Protein AF-A0A6F9CU98-F1 (afdb_monomer)

Radius of gyration: 43.27 Å; Cα contacts (8 Å, |Δi|>4): 145; chains: 1; bounding box: 95×51×112 Å

Solvent-accessible surface area (backbone atom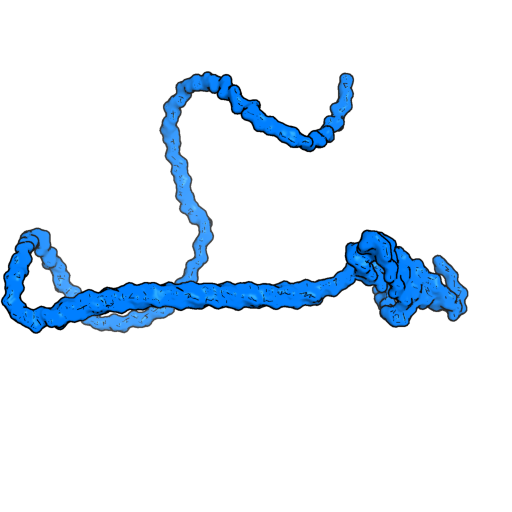s only — not comparable to full-atom values): 13919 Å² total; per-residue (Å²): 140,88,61,59,78,81,37,75,50,78,48,78,45,78,49,70,75,29,76,64,66,61,44,76,48,45,28,50,72,83,44,78,54,65,73,90,62,39,53,74,52,75,49,79,56,95,86,24,19,39,32,43,35,43,39,69,45,65,24,79,71,95,72,55,78,45,80,46,76,40,72,64,86,54,63,66,60,50,51,52,51,52,51,53,49,52,50,51,52,51,51,52,50,51,51,49,51,52,48,52,52,49,55,50,46,53,57,54,48,49,55,55,54,52,58,49,51,62,57,54,57,66,69,71,64,82,71,83,94,73,88,79,80,73,82,81,72,96,82,75,81,85,81,80,93,75,89,84,82,90,78,92,82,89,83,90,80,89,85,86,88,83,84,83,84,88,90,85,83,86,87,87,81,85,85,89,84,88,80,86,87,84,90,80,91,88,89,84,79,87,78,89,85,82,88,81,90,81,88,85,84,90,133

Secondary structure (DSSP, 8-state):
----TT-EEEEEEEEEEESSPPEEEEEETTEEPPGGGEEEEEEEETTEEEEEEEEEEESSS---EEEEEE---THHHHHHHHHHHHHHHHHHHHHHHHHHHHHHHHHHHHHHHHHHHHHHHHTT-------------TT------------------------------PPPP------------------------------

Structure (mmCIF, N/CA/C/O backbone):
data_AF-A0A6F9CU98-F1
#
_entry.id   AF-A0A6F9CU98-F1
#
loop_
_atom_site.group_PDB
_atom_site.id
_atom_site.type_symbol
_atom_site.label_atom_id
_atom_site.label_alt_id
_atom_site.label_comp_id
_atom_site.label_asym_id
_atom_site.label_entity_id
_atom_site.label_seq_id
_atom_site.pdbx_PDB_ins_code
_atom_site.Cartn_x
_atom_site.Cartn_y
_atom_site.Cartn_z
_atom_site.occupancy
_atom_site.B_iso_or_equiv
_atom_site.auth_seq_id
_atom_site.auth_comp_id
_atom_site.auth_asym_id
_atom_site.auth_atom_id
_atom_site.pdbx_PDB_model_num
ATOM 1 N N . MET A 1 1 ? -11.389 -6.681 25.161 1.00 81.19 1 MET A N 1
ATOM 2 C CA . MET A 1 1 ? -12.345 -5.552 25.158 1.00 81.19 1 MET A CA 1
ATOM 3 C C . MET A 1 1 ? -13.745 -6.125 25.052 1.00 81.19 1 MET A C 1
ATOM 5 O O . MET A 1 1 ? -13.921 -7.084 24.314 1.00 81.19 1 MET A O 1
ATOM 9 N N . THR A 1 2 ? -14.704 -5.579 25.792 1.00 88.62 2 THR A N 1
ATOM 10 C CA . THR A 1 2 ? -16.122 -5.967 25.753 1.00 88.62 2 THR A CA 1
ATOM 11 C C . THR A 1 2 ? -16.963 -4.725 25.471 1.00 88.62 2 THR A C 1
ATOM 13 O O . THR A 1 2 ? -16.598 -3.622 25.875 1.00 88.62 2 THR A O 1
ATOM 16 N N . VAL A 1 3 ? -18.061 -4.889 24.734 1.00 91.06 3 VAL A N 1
ATOM 17 C CA . VAL A 1 3 ? -18.975 -3.808 24.337 1.00 91.06 3 VAL A CA 1
ATOM 18 C C . VAL A 1 3 ? -20.395 -4.309 24.570 1.00 91.06 3 VAL A C 1
ATOM 20 O O . VAL A 1 3 ? -20.685 -5.466 24.269 1.00 91.06 3 VAL A O 1
ATOM 23 N N . ALA A 1 4 ? -21.272 -3.465 25.115 1.00 91.88 4 ALA A N 1
ATOM 24 C CA . ALA A 1 4 ? -22.678 -3.817 25.286 1.00 91.88 4 ALA A CA 1
ATOM 25 C C . ALA A 1 4 ? -23.328 -4.128 23.925 1.00 91.88 4 ALA A C 1
ATOM 27 O O . ALA A 1 4 ? -23.002 -3.503 22.912 1.00 91.88 4 ALA A O 1
ATOM 28 N N . GLN A 1 5 ? -24.257 -5.085 23.892 1.00 91.94 5 GLN A N 1
ATOM 29 C CA . GLN A 1 5 ? -24.908 -5.474 22.643 1.00 91.94 5 GLN A CA 1
ATOM 30 C C . GLN A 1 5 ? -25.630 -4.268 22.011 1.00 91.94 5 GLN A C 1
ATOM 32 O O . GLN A 1 5 ? -26.217 -3.435 22.706 1.00 91.94 5 GLN A O 1
ATOM 37 N N . GLY A 1 6 ? -25.509 -4.122 20.691 1.00 91.31 6 GLY A N 1
ATOM 38 C CA . GLY A 1 6 ? -26.030 -2.986 19.925 1.00 91.31 6 GLY A CA 1
ATOM 39 C C . GLY A 1 6 ? -25.235 -1.677 20.056 1.00 91.31 6 GLY A C 1
ATOM 40 O O . GLY A 1 6 ? -25.385 -0.806 19.200 1.00 91.31 6 GLY A O 1
ATOM 41 N N . HIS A 1 7 ? -24.363 -1.535 21.059 1.00 93.69 7 HIS A N 1
ATOM 42 C CA . HIS A 1 7 ? -23.566 -0.324 21.267 1.00 93.69 7 HIS A CA 1
ATOM 43 C C . HIS A 1 7 ? -22.306 -0.318 20.395 1.00 93.69 7 HIS A C 1
ATOM 45 O O . HIS A 1 7 ? -21.860 -1.354 19.899 1.00 93.69 7 HIS A O 1
ATOM 51 N N . GLN A 1 8 ? -21.732 0.868 20.199 1.00 93.69 8 GLN A N 1
ATOM 52 C CA . GLN A 1 8 ? -20.511 1.065 19.418 1.00 93.69 8 GLN A CA 1
ATOM 53 C C . GLN A 1 8 ? -19.328 1.394 20.324 1.00 93.69 8 GLN A C 1
ATOM 55 O O . GLN A 1 8 ? -19.498 1.996 21.384 1.00 93.69 8 GLN A O 1
ATOM 60 N N . ALA A 1 9 ? -18.128 1.032 19.885 1.00 93.31 9 ALA A N 1
ATOM 61 C CA . ALA A 1 9 ? -16.883 1.413 20.530 1.00 93.31 9 ALA A CA 1
ATOM 62 C C . ALA A 1 9 ? -15.780 1.634 19.489 1.00 93.31 9 ALA A C 1
ATOM 64 O O . ALA A 1 9 ? -15.817 1.064 18.398 1.00 93.31 9 ALA A O 1
ATOM 65 N N . ILE A 1 10 ? -14.803 2.471 19.832 1.00 94.81 10 ILE A N 1
ATOM 66 C CA . ILE A 1 10 ? -13.726 2.888 18.931 1.00 94.81 10 ILE A CA 1
ATOM 67 C C . ILE A 1 10 ? -12.442 2.163 19.328 1.00 94.81 10 ILE A C 1
ATOM 69 O O . ILE A 1 10 ? -12.053 2.174 20.496 1.00 94.81 10 ILE A O 1
ATOM 73 N N . ILE A 1 11 ? -11.776 1.552 18.352 1.00 95.56 11 ILE A N 1
ATOM 74 C CA . ILE A 1 11 ? -10.484 0.889 18.517 1.00 95.56 11 ILE A CA 1
ATOM 75 C C . ILE A 1 11 ? -9.422 1.758 17.846 1.00 95.56 11 ILE A C 1
ATOM 77 O O . ILE A 1 11 ? -9.510 2.048 16.652 1.00 95.56 11 ILE A O 1
ATOM 81 N N . ARG A 1 12 ? -8.417 2.175 18.623 1.00 96.44 12 ARG A N 1
ATOM 82 C CA . ARG A 1 12 ? -7.263 2.945 18.146 1.00 96.44 12 ARG A CA 1
ATOM 83 C C . ARG A 1 12 ? -6.092 2.007 17.870 1.00 96.44 12 ARG A C 1
ATOM 85 O O . ARG A 1 12 ? -5.678 1.266 18.757 1.00 96.44 12 ARG A O 1
ATOM 92 N N . CYS A 1 13 ? -5.552 2.076 16.662 1.00 96.81 13 CYS A N 1
ATOM 93 C CA . CYS A 1 13 ? -4.262 1.502 16.296 1.00 96.81 13 CYS A CA 1
ATOM 94 C C . CYS A 1 13 ? -3.253 2.629 16.076 1.00 96.81 13 CYS A C 1
ATOM 96 O O . CYS A 1 13 ? -3.616 3.689 15.564 1.00 96.81 13 CYS A O 1
ATOM 98 N N . GLU A 1 14 ? -2.002 2.406 16.463 1.00 96.56 14 GLU A N 1
ATOM 99 C CA . GLU A 1 14 ? -0.914 3.367 16.306 1.00 96.56 14 GLU A CA 1
ATOM 100 C C . GLU A 1 14 ? 0.320 2.666 15.728 1.00 96.56 14 GLU A C 1
ATOM 102 O O . GLU A 1 14 ? 0.714 1.590 16.179 1.00 96.56 14 GLU A O 1
ATOM 107 N N . ALA A 1 15 ? 0.889 3.272 14.691 1.00 96.69 15 ALA A N 1
ATOM 108 C CA . ALA A 1 15 ? 1.989 2.763 13.891 1.00 96.69 15 ALA A CA 1
ATOM 109 C C . ALA A 1 15 ? 3.079 3.844 13.830 1.00 96.69 15 ALA A C 1
ATOM 111 O O . ALA A 1 15 ? 3.101 4.676 12.922 1.00 96.69 15 ALA A O 1
ATOM 112 N N . SER A 1 16 ? 3.958 3.845 14.833 1.00 95.94 16 SER A N 1
ATOM 113 C CA . SER A 1 16 ? 4.978 4.880 15.055 1.00 95.94 16 SER A CA 1
ATOM 114 C C . SER A 1 16 ? 6.337 4.536 14.440 1.00 95.94 16 SER A C 1
ATOM 116 O O . SER A 1 16 ? 6.726 3.371 14.412 1.00 95.94 16 SER A O 1
ATOM 118 N N . GLY A 1 17 ? 7.082 5.550 13.991 1.00 95.50 17 GLY A N 1
ATOM 119 C CA . GLY A 1 17 ? 8.474 5.398 13.541 1.00 95.50 17 GLY A CA 1
ATOM 120 C C . GLY A 1 17 ? 8.650 4.761 12.157 1.00 95.50 17 GLY A C 1
ATOM 121 O O . GLY A 1 17 ? 9.693 4.172 11.887 1.00 95.50 17 GLY A O 1
ATOM 122 N N . TRP A 1 18 ? 7.644 4.841 11.284 1.00 96.19 18 TRP A N 1
ATOM 123 C CA . TRP A 1 18 ? 7.654 4.167 9.981 1.00 96.19 18 TRP A CA 1
ATOM 124 C C . TRP A 1 18 ? 8.367 4.969 8.893 1.00 96.19 18 TRP A C 1
ATOM 126 O O . TRP A 1 18 ? 8.200 6.183 8.792 1.00 96.19 18 TRP A O 1
ATOM 136 N N . PHE A 1 19 ? 9.087 4.273 8.013 1.00 93.38 19 PHE A N 1
ATOM 137 C CA . PHE A 1 19 ? 9.572 4.820 6.749 1.00 93.38 19 PHE A CA 1
ATOM 138 C C . PHE A 1 19 ? 9.511 3.745 5.647 1.00 93.38 19 PHE A C 1
ATOM 140 O O . PHE A 1 19 ? 10.083 2.670 5.839 1.00 93.38 19 PHE A O 1
ATOM 147 N N . PRO A 1 20 ? 8.857 3.996 4.493 1.00 93.81 20 PRO A N 1
ATOM 148 C CA . PRO A 1 20 ? 8.026 5.165 4.163 1.00 93.81 20 PRO A CA 1
ATOM 149 C C . PRO A 1 20 ? 6.739 5.238 5.016 1.00 93.81 20 PRO A C 1
ATOM 151 O O . PRO A 1 20 ? 6.512 4.391 5.878 1.00 93.81 20 PRO A O 1
ATOM 154 N N . LYS A 1 21 ? 5.884 6.244 4.767 1.00 95.12 21 LYS A N 1
ATOM 155 C CA . LYS A 1 21 ? 4.543 6.352 5.373 1.00 95.12 21 LYS A CA 1
ATOM 156 C C . LYS A 1 21 ? 3.789 5.012 5.256 1.00 95.12 21 LYS A C 1
ATOM 158 O O . LYS A 1 21 ? 3.688 4.510 4.137 1.00 95.12 21 LYS A O 1
ATOM 163 N N . PRO A 1 22 ? 3.244 4.450 6.348 1.00 96.31 22 PRO A N 1
ATOM 164 C CA . PRO A 1 22 ? 2.602 3.144 6.316 1.00 96.31 22 PRO A CA 1
ATOM 165 C C . PRO A 1 22 ? 1.165 3.218 5.797 1.00 96.31 22 PRO A C 1
ATOM 167 O O . PRO A 1 22 ? 0.439 4.186 6.036 1.00 96.31 22 PRO A O 1
ATOM 170 N N . THR A 1 23 ? 0.733 2.137 5.160 1.00 94.94 23 THR A N 1
ATOM 171 C CA . THR A 1 23 ? -0.676 1.834 4.913 1.00 94.94 23 THR A CA 1
ATOM 172 C C . THR A 1 23 ? -1.214 1.070 6.119 1.00 94.94 23 THR A C 1
ATOM 174 O O . THR A 1 23 ? -0.700 0.003 6.453 1.00 94.94 23 THR A O 1
ATOM 177 N N . VAL A 1 24 ? -2.244 1.606 6.781 1.00 96.12 24 VAL A N 1
ATOM 178 C CA . VAL A 1 24 ? -2.922 0.932 7.899 1.00 96.12 24 VAL A CA 1
ATOM 179 C C . VAL A 1 24 ? -4.229 0.311 7.412 1.00 96.12 24 VAL A C 1
ATOM 181 O O . VAL A 1 24 ? -5.044 0.980 6.770 1.00 96.12 24 VAL A O 1
ATOM 184 N N . SER A 1 25 ? -4.427 -0.964 7.736 1.00 96.31 25 SER A N 1
ATOM 185 C CA . SER A 1 25 ? -5.624 -1.740 7.414 1.00 96.31 25 SER A CA 1
ATOM 186 C C . SER A 1 25 ? -6.130 -2.519 8.624 1.00 96.31 25 SER A C 1
ATOM 188 O O . SER A 1 25 ? -5.375 -2.847 9.543 1.00 96.31 25 SER A O 1
ATOM 190 N N . TRP A 1 26 ? -7.429 -2.806 8.624 1.00 97.81 26 TRP A N 1
ATOM 191 C CA . TRP A 1 26 ? -8.098 -3.550 9.683 1.00 97.81 26 TRP A CA 1
ATOM 192 C C . TRP A 1 26 ? -8.640 -4.874 9.158 1.00 97.81 26 TRP A C 1
ATOM 194 O O . TRP A 1 26 ? -9.080 -4.977 8.012 1.00 97.81 26 TRP A O 1
ATOM 204 N N . VAL A 1 27 ? -8.617 -5.889 10.016 1.00 97.50 27 VAL A N 1
ATOM 205 C CA . VAL A 1 27 ? -9.108 -7.234 9.718 1.00 97.50 27 VAL A CA 1
ATOM 206 C C . VAL A 1 27 ? -9.971 -7.719 10.884 1.00 97.50 27 VAL A C 1
ATOM 208 O O . VAL A 1 27 ? -9.527 -7.697 12.035 1.00 97.50 27 VAL A O 1
ATOM 211 N N . 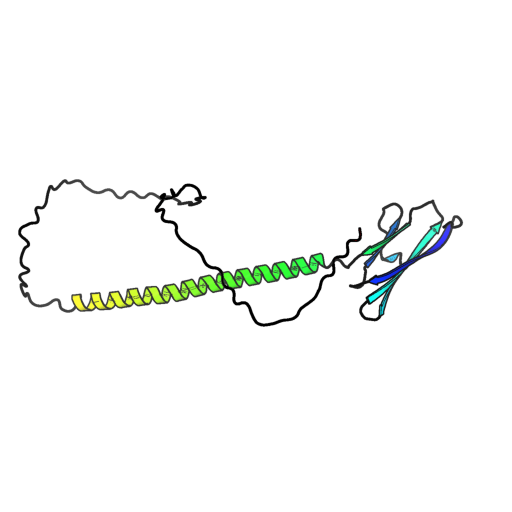LEU A 1 28 ? -11.193 -8.161 10.582 1.00 95.62 28 LEU A N 1
ATOM 212 C CA . LEU A 1 28 ? -12.173 -8.708 11.527 1.00 95.62 28 LEU A CA 1
ATOM 213 C C . LEU A 1 28 ? -12.421 -10.180 11.177 1.00 95.62 28 LEU A C 1
ATOM 215 O O . LEU A 1 28 ? -12.859 -10.477 10.070 1.00 95.62 28 LEU A O 1
ATOM 219 N N . ASP A 1 29 ? -12.079 -11.106 12.077 1.00 94.94 29 ASP A N 1
ATOM 220 C CA . ASP A 1 29 ? -12.166 -12.568 11.862 1.00 94.94 29 ASP A CA 1
ATOM 221 C C . ASP A 1 29 ? -11.526 -13.069 10.545 1.00 94.94 29 ASP A C 1
ATOM 223 O O . ASP A 1 29 ? -11.940 -14.060 9.950 1.00 94.94 29 ASP A O 1
ATOM 227 N N . GLY A 1 30 ? -10.474 -12.385 10.084 1.00 94.44 30 GLY A N 1
ATOM 228 C CA . GLY A 1 30 ? -9.780 -12.693 8.826 1.00 94.44 30 GLY A CA 1
ATOM 229 C C . GLY A 1 30 ? -10.330 -11.965 7.594 1.00 94.44 30 GLY A C 1
ATOM 230 O O . GLY A 1 30 ? -9.660 -11.948 6.565 1.00 94.44 30 GLY A O 1
ATOM 231 N N . VAL A 1 31 ? -11.486 -11.304 7.698 1.00 94.94 31 VAL A N 1
ATOM 232 C CA . VAL A 1 31 ? -12.068 -10.477 6.631 1.00 94.94 31 VAL A CA 1
ATOM 233 C C . VAL A 1 31 ? -11.464 -9.073 6.672 1.00 94.94 31 VAL A C 1
ATOM 235 O O . VAL A 1 31 ? -11.449 -8.426 7.720 1.00 94.94 31 VAL A O 1
ATOM 238 N N . VAL A 1 32 ? -10.964 -8.592 5.531 1.00 95.81 32 VAL A N 1
ATOM 239 C CA . VAL A 1 32 ? -10.449 -7.221 5.392 1.00 95.81 32 VAL A CA 1
ATOM 240 C C . VAL A 1 32 ? -11.605 -6.226 5.482 1.00 95.81 32 VAL A C 1
ATOM 242 O O . VAL A 1 32 ? -12.639 -6.390 4.838 1.00 95.81 32 VAL A O 1
ATOM 245 N N . VAL A 1 33 ? -11.418 -5.194 6.296 1.00 96.19 33 VAL A N 1
ATOM 246 C CA . VAL A 1 33 ? -12.398 -4.137 6.545 1.00 96.19 33 VAL A CA 1
ATOM 247 C C . VAL A 1 33 ? -12.301 -3.053 5.467 1.00 96.19 33 VAL A C 1
ATOM 249 O O . VAL A 1 33 ? -11.200 -2.661 5.081 1.00 96.19 33 VAL A O 1
ATOM 252 N N . ASP A 1 34 ? -13.447 -2.542 5.007 1.00 94.56 34 ASP A N 1
ATOM 253 C CA . ASP A 1 34 ? -13.503 -1.484 3.990 1.00 94.56 34 ASP A CA 1
ATOM 254 C C . ASP A 1 34 ? -12.852 -0.172 4.459 1.00 94.56 34 ASP A C 1
ATOM 256 O O . ASP A 1 34 ? -13.058 0.268 5.596 1.00 94.56 34 ASP A O 1
ATOM 260 N N . GLN A 1 35 ? -12.122 0.487 3.555 1.00 92.94 35 GLN A N 1
ATOM 261 C CA . GLN A 1 35 ? -11.353 1.700 3.855 1.00 92.94 35 GLN A CA 1
ATOM 262 C C . GLN A 1 35 ? -12.220 2.888 4.289 1.00 92.94 35 GLN A C 1
ATOM 264 O O . GLN A 1 35 ? -11.733 3.740 5.025 1.00 92.94 35 GLN A O 1
ATOM 269 N N . ASN A 1 36 ? -13.500 2.946 3.904 1.00 93.31 36 ASN A N 1
ATOM 270 C CA . ASN A 1 36 ? -14.386 4.051 4.288 1.00 93.31 36 ASN A CA 1
ATOM 271 C C . ASN A 1 36 ? -14.961 3.899 5.709 1.00 93.31 36 ASN A C 1
ATOM 273 O O . ASN A 1 36 ? -15.605 4.817 6.216 1.00 93.31 36 ASN A O 1
ATOM 277 N N . SER A 1 37 ? -14.763 2.744 6.354 1.00 93.25 37 SER A N 1
ATOM 278 C CA . SER A 1 37 ? -15.299 2.453 7.695 1.00 93.25 37 SER A CA 1
ATOM 279 C C . SER A 1 37 ? -14.357 2.827 8.849 1.00 93.25 37 SER A C 1
ATOM 281 O O . SER A 1 37 ? -14.760 2.795 10.016 1.00 93.25 37 SER A O 1
ATOM 283 N N . TYR A 1 38 ? -13.114 3.202 8.538 1.00 95.38 38 TYR A N 1
ATOM 284 C CA . TYR A 1 38 ? -12.115 3.649 9.503 1.00 95.38 38 TYR A CA 1
ATOM 285 C C . TYR A 1 38 ? -11.423 4.927 9.026 1.00 95.38 38 TYR A C 1
ATOM 287 O O . TYR A 1 38 ? -11.280 5.172 7.833 1.00 95.38 38 TYR A O 1
ATOM 295 N N . ASN A 1 39 ? -10.976 5.753 9.969 1.00 95.50 39 ASN A N 1
ATOM 296 C CA . ASN A 1 39 ? -10.219 6.967 9.666 1.00 95.50 39 ASN A CA 1
ATOM 297 C C . ASN A 1 39 ? -8.741 6.739 10.000 1.00 95.50 39 ASN A C 1
ATOM 299 O O . ASN A 1 39 ? -8.441 6.280 11.101 1.00 95.50 39 ASN A O 1
ATOM 303 N N . SER A 1 40 ? -7.835 7.063 9.077 1.00 95.94 40 SER A N 1
ATOM 304 C CA . SER A 1 40 ? -6.386 6.952 9.264 1.00 95.94 40 SER A CA 1
ATOM 305 C C . SER A 1 40 ? -5.695 8.292 9.013 1.00 95.94 40 SER A C 1
ATOM 307 O O . SER A 1 40 ? -5.677 8.784 7.883 1.00 95.94 40 SER A O 1
ATOM 309 N N . SER A 1 41 ? -5.070 8.850 10.048 1.00 94.69 41 SER A N 1
ATOM 310 C CA . SER A 1 41 ? -4.194 10.021 9.959 1.00 94.69 41 SER A CA 1
ATOM 311 C C . SER A 1 41 ? -2.720 9.608 10.013 1.00 94.69 41 SER A C 1
ATOM 313 O O . SER A 1 41 ? -2.370 8.543 10.525 1.00 94.69 41 SER A O 1
ATOM 315 N N . SER A 1 42 ? -1.839 10.457 9.479 1.00 94.38 42 SER A N 1
ATOM 316 C CA . SER A 1 42 ? -0.388 10.272 9.568 1.00 94.38 42 SER A CA 1
ATOM 317 C C . SER A 1 42 ? 0.308 11.609 9.740 1.00 94.38 42 SER A C 1
ATOM 319 O O . SER A 1 42 ? 0.085 12.522 8.946 1.00 94.38 42 SER A O 1
ATOM 321 N N . GLU A 1 43 ? 1.200 11.678 10.716 1.00 95.19 43 GLU A N 1
ATOM 322 C CA . GLU A 1 43 ? 2.049 12.827 11.012 1.00 95.19 43 GLU A CA 1
ATOM 323 C C . GLU A 1 43 ? 3.510 12.453 10.740 1.00 95.19 43 GLU A C 1
ATOM 325 O O . GLU A 1 43 ? 3.901 11.296 10.912 1.00 95.19 43 GLU A O 1
ATOM 330 N N . ALA A 1 44 ? 4.309 13.417 10.281 1.00 95.12 44 ALA A N 1
ATOM 331 C CA . ALA A 1 44 ? 5.721 13.223 9.968 1.00 95.12 44 ALA A CA 1
ATOM 332 C C . ALA A 1 44 ? 6.596 13.989 10.967 1.00 95.12 44 ALA A C 1
ATOM 334 O O . ALA A 1 44 ? 6.394 15.186 11.175 1.00 95.12 44 ALA A O 1
ATOM 335 N N . LEU A 1 45 ? 7.582 13.309 11.549 1.00 94.44 45 LEU A N 1
ATOM 336 C CA . LEU A 1 45 ? 8.558 13.876 12.475 1.00 94.44 45 LEU A CA 1
ATOM 337 C C . LEU A 1 45 ? 9.929 13.256 12.186 1.00 94.44 45 LEU A C 1
ATOM 339 O O . LEU A 1 45 ? 10.059 12.036 12.151 1.00 94.44 45 LEU A O 1
ATOM 343 N N . ASP A 1 46 ? 10.936 14.099 11.948 1.00 94.31 46 ASP A N 1
ATOM 344 C CA . ASP A 1 46 ? 12.313 13.685 11.617 1.00 94.31 46 ASP A CA 1
ATOM 345 C C . ASP A 1 46 ? 12.404 12.653 10.465 1.00 94.31 46 ASP A C 1
ATOM 347 O O . ASP A 1 46 ? 13.135 11.668 10.506 1.00 94.31 46 ASP A O 1
ATOM 351 N N . GLY A 1 47 ? 11.573 12.835 9.431 1.00 92.50 47 GLY A N 1
ATOM 352 C CA . GLY A 1 47 ? 11.484 11.933 8.274 1.00 92.50 47 GLY A CA 1
ATOM 353 C C . GLY A 1 47 ? 10.748 10.608 8.523 1.00 92.50 47 GLY A C 1
ATOM 354 O O . GLY A 1 47 ? 10.400 9.927 7.557 1.00 92.50 47 GLY A O 1
ATOM 355 N N . LEU A 1 48 ? 10.453 10.266 9.779 1.00 96.19 48 LEU A N 1
ATOM 356 C CA . LEU A 1 48 ? 9.642 9.114 10.165 1.00 96.19 48 LEU A CA 1
ATOM 357 C C . LEU A 1 48 ? 8.159 9.494 10.257 1.00 96.19 48 LEU A C 1
ATOM 359 O O . LEU A 1 48 ? 7.802 10.642 10.517 1.00 96.19 48 LEU A O 1
ATOM 363 N N . TYR A 1 49 ? 7.280 8.511 10.079 1.00 96.75 49 TYR A N 1
ATOM 364 C CA . TYR A 1 49 ? 5.832 8.682 10.163 1.00 96.75 49 TYR A CA 1
ATOM 365 C C . TYR A 1 49 ? 5.266 8.010 11.415 1.00 96.75 49 TYR A C 1
ATOM 367 O O . TYR A 1 49 ? 5.558 6.843 11.687 1.00 96.75 49 TYR A O 1
ATOM 375 N N . ASN A 1 50 ? 4.399 8.719 12.139 1.00 96.75 50 ASN A N 1
ATOM 376 C CA . ASN A 1 50 ? 3.467 8.114 13.087 1.00 96.75 50 ASN A CA 1
ATOM 377 C C . ASN A 1 50 ? 2.068 8.129 12.471 1.00 96.75 50 ASN A C 1
ATOM 379 O O . ASN A 1 50 ? 1.588 9.183 12.059 1.00 96.75 50 ASN A O 1
ATOM 383 N N . SER A 1 51 ? 1.427 6.968 12.352 1.00 96.75 51 SER A N 1
ATOM 384 C CA . SER A 1 51 ? 0.077 6.854 11.792 1.00 96.75 51 SER A CA 1
ATOM 385 C C . SER A 1 51 ? -0.895 6.290 12.809 1.00 96.75 51 SER A C 1
ATOM 387 O O . SER A 1 51 ? -0.623 5.270 13.438 1.00 96.75 51 SER A O 1
ATOM 389 N N . ILE A 1 52 ? -2.043 6.943 12.946 1.00 96.69 52 ILE A N 1
ATOM 390 C CA . ILE A 1 52 ? -3.100 6.565 13.880 1.00 96.69 52 ILE A CA 1
ATOM 391 C C . ILE A 1 52 ? -4.322 6.181 13.057 1.00 96.69 52 ILE A C 1
ATOM 393 O O . ILE A 1 52 ? -4.732 6.927 12.172 1.00 96.69 52 ILE A O 1
ATOM 397 N N . SER A 1 53 ? -4.917 5.031 13.361 1.00 97.56 53 SER A N 1
ATOM 398 C CA . SER A 1 53 ? -6.158 4.583 12.731 1.00 97.56 53 SER A CA 1
ATOM 399 C C . SER A 1 53 ? -7.239 4.318 13.771 1.00 97.56 53 SER A C 1
ATOM 401 O O . SER A 1 53 ? -6.961 3.756 14.832 1.00 97.56 53 SER A O 1
ATOM 403 N N . LEU A 1 54 ? -8.467 4.737 13.470 1.00 97.12 54 LEU A N 1
ATOM 404 C CA . LEU A 1 54 ? -9.641 4.634 14.332 1.00 97.12 54 LEU A CA 1
ATOM 405 C C . LEU A 1 54 ? -10.729 3.824 13.621 1.00 97.12 54 LEU A C 1
ATOM 407 O O . LEU A 1 54 ? -11.337 4.307 12.664 1.00 97.12 54 LEU A O 1
ATOM 411 N N . LEU A 1 55 ? -10.987 2.611 14.111 1.00 96.75 55 LEU A N 1
ATOM 412 C CA . LEU A 1 55 ? -12.072 1.744 13.648 1.00 96.75 55 LEU A CA 1
ATOM 413 C C . LEU A 1 55 ? -13.243 1.798 14.634 1.00 96.75 55 LEU A C 1
ATOM 415 O O . LEU A 1 55 ? -13.051 1.578 15.830 1.00 96.75 55 LEU A O 1
ATOM 419 N N . THR A 1 56 ? -14.461 2.024 14.140 1.00 94.19 56 THR A N 1
ATOM 420 C CA . THR A 1 56 ? -15.677 1.891 14.959 1.00 94.19 56 THR A CA 1
ATOM 421 C C . THR A 1 56 ? -16.252 0.488 14.801 1.00 94.19 56 THR A C 1
ATOM 423 O O . THR A 1 56 ? -16.623 0.090 13.700 1.00 94.19 56 THR A O 1
ATOM 426 N N . VAL A 1 57 ? -16.358 -0.258 15.900 1.00 92.94 57 VAL A N 1
ATOM 427 C CA . VAL A 1 57 ? -16.981 -1.590 15.935 1.00 92.94 57 VAL A CA 1
ATOM 428 C C . VAL A 1 57 ? -18.304 -1.551 16.695 1.00 92.94 57 VAL A C 1
ATOM 430 O O . VAL A 1 57 ? -18.466 -0.775 17.639 1.00 92.94 57 VAL A O 1
ATOM 433 N N . ARG A 1 58 ? -19.251 -2.414 16.316 1.00 92.56 58 ARG A N 1
ATOM 434 C CA . ARG A 1 58 ? -20.518 -2.611 17.033 1.00 92.56 58 ARG A CA 1
ATOM 435 C C . ARG A 1 58 ? -20.479 -3.921 17.816 1.00 92.56 58 ARG A C 1
ATOM 437 O O . ARG A 1 58 ? -20.100 -4.950 17.266 1.00 92.56 58 ARG A O 1
ATOM 444 N N . GLY A 1 59 ? -20.914 -3.897 19.074 1.00 91.31 59 GLY A N 1
ATOM 445 C CA . GLY A 1 59 ? -21.103 -5.099 19.884 1.00 91.31 59 GLY A CA 1
ATOM 446 C C . GLY A 1 59 ? -22.249 -5.948 19.333 1.00 91.31 59 GLY A C 1
ATOM 447 O O . GLY A 1 59 ? -23.413 -5.679 19.625 1.00 91.31 59 GLY A O 1
ATOM 448 N N . VAL A 1 60 ? -21.929 -6.954 18.519 1.00 91.06 60 VAL A N 1
ATOM 449 C CA . VAL A 1 60 ? -22.900 -7.923 17.975 1.00 91.06 60 VAL A CA 1
ATOM 450 C C . VAL A 1 60 ? -22.502 -9.339 18.383 1.00 91.06 60 VAL A C 1
ATOM 452 O O . VAL A 1 60 ? -23.280 -10.037 19.025 1.00 91.06 60 VAL A O 1
ATOM 455 N N . ASN A 1 61 ? -21.268 -9.725 18.067 1.00 91.69 61 ASN A N 1
ATOM 456 C CA . ASN A 1 61 ? -20.657 -11.013 18.372 1.00 91.69 61 ASN A CA 1
ATOM 457 C C . ASN A 1 61 ? -19.200 -10.824 18.832 1.00 91.69 61 ASN A C 1
ATOM 459 O O . ASN A 1 61 ? -18.613 -9.754 18.666 1.00 91.69 61 ASN A O 1
ATOM 463 N N . SER A 1 62 ? -18.610 -11.872 19.408 1.00 92.69 62 SER A N 1
ATOM 464 C CA . SER A 1 62 ? -17.169 -11.920 19.681 1.00 92.69 62 SER A CA 1
ATOM 465 C C . SER A 1 62 ? -16.402 -12.075 18.368 1.00 92.69 62 SER A C 1
ATOM 467 O O . SER A 1 62 ? -16.651 -13.031 17.640 1.00 92.69 62 SER A O 1
ATOM 469 N N . VAL A 1 63 ? -15.482 -11.146 18.096 1.00 92.81 63 VAL A N 1
ATOM 470 C CA . VAL A 1 63 ? -14.708 -11.035 16.847 1.00 92.81 63 VAL A CA 1
ATOM 471 C C . VAL A 1 63 ? -13.239 -10.782 17.184 1.00 92.81 63 VAL A C 1
ATOM 473 O O . VAL A 1 63 ? -12.927 -9.976 18.068 1.00 92.81 63 VAL A O 1
ATOM 476 N N . GLN A 1 64 ? -12.321 -11.427 16.470 1.00 94.88 64 GLN A N 1
ATOM 477 C CA . GLN A 1 64 ? -10.897 -11.114 16.513 1.00 94.88 64 GLN A CA 1
ATOM 478 C C . GLN A 1 64 ? -10.596 -9.896 15.634 1.00 94.88 64 GLN A C 1
ATOM 480 O O . GLN A 1 64 ? -10.707 -9.953 14.410 1.00 94.88 64 GLN A O 1
ATOM 485 N N . VAL A 1 65 ? -10.138 -8.815 16.264 1.00 95.50 65 VAL A N 1
ATOM 486 C CA . VAL A 1 65 ? -9.687 -7.596 15.582 1.00 95.50 65 VAL A CA 1
ATOM 487 C C . VAL A 1 65 ? -8.168 -7.624 15.419 1.00 95.50 65 VAL A C 1
ATOM 489 O O . VAL A 1 65 ? -7.441 -7.809 16.397 1.00 95.50 65 VAL A O 1
ATOM 492 N N . LYS A 1 66 ? -7.682 -7.398 14.199 1.00 97.00 66 LYS A N 1
ATOM 493 C CA . LYS A 1 66 ? -6.265 -7.176 13.882 1.00 97.00 66 LYS A CA 1
ATOM 494 C C . LYS A 1 66 ? -6.104 -5.827 13.188 1.00 97.00 66 LYS A C 1
ATOM 496 O O . LYS A 1 66 ? -6.854 -5.515 12.267 1.00 97.00 66 LYS A O 1
ATOM 501 N N . CYS A 1 67 ? -5.103 -5.063 13.610 1.00 96.94 67 CYS A N 1
ATOM 502 C CA . CYS A 1 67 ? -4.578 -3.933 12.852 1.00 96.94 67 CYS A CA 1
ATOM 503 C C . CYS A 1 67 ? -3.295 -4.382 12.152 1.00 96.94 67 CYS A C 1
ATOM 505 O O . CYS A 1 67 ? -2.442 -5.012 12.783 1.00 96.94 67 CYS A O 1
ATOM 507 N N . LEU A 1 68 ? -3.163 -4.070 10.867 1.00 96.56 68 LEU A N 1
ATOM 508 C CA . LEU A 1 68 ? -1.986 -4.361 10.059 1.00 96.56 68 LEU A CA 1
ATOM 509 C C . LEU A 1 68 ? -1.446 -3.045 9.500 1.00 96.56 68 LEU A C 1
ATOM 511 O O . LEU A 1 68 ? -2.163 -2.319 8.812 1.00 96.56 68 LEU A O 1
ATOM 515 N N . ALA A 1 69 ? -0.181 -2.756 9.785 1.00 96.25 69 ALA A N 1
ATOM 516 C CA . ALA A 1 69 ? 0.568 -1.685 9.144 1.00 96.25 69 ALA A CA 1
ATOM 517 C C . ALA A 1 69 ? 1.580 -2.308 8.176 1.00 96.25 69 ALA A C 1
ATOM 519 O O . ALA A 1 69 ? 2.278 -3.260 8.531 1.00 96.25 69 ALA A O 1
ATOM 520 N N . SER A 1 70 ? 1.642 -1.789 6.954 1.00 94.69 70 SER A N 1
ATOM 521 C CA . SER A 1 70 ? 2.540 -2.263 5.899 1.00 94.69 70 SER A CA 1
ATOM 522 C C . SER A 1 70 ? 3.137 -1.086 5.121 1.00 94.69 70 SER A C 1
ATOM 524 O O . SER A 1 70 ? 2.567 0.008 5.129 1.00 94.69 70 SER A O 1
ATOM 526 N N . PRO A 1 71 ? 4.265 -1.269 4.413 1.00 92.56 71 PRO A N 1
ATOM 527 C CA . PRO A 1 71 ? 4.696 -0.309 3.402 1.00 92.56 71 PRO A CA 1
ATOM 528 C C . PRO A 1 71 ? 3.617 -0.138 2.310 1.00 92.56 71 PRO A C 1
ATOM 530 O O . PRO A 1 71 ? 2.819 -1.057 2.105 1.00 92.56 71 PRO A O 1
ATOM 533 N N . PRO A 1 72 ? 3.580 0.994 1.583 1.00 90.75 72 PRO A N 1
ATOM 534 C CA . PRO A 1 72 ? 2.679 1.159 0.447 1.00 90.75 72 PRO A CA 1
ATOM 535 C C . PRO A 1 72 ? 3.067 0.263 -0.736 1.00 90.75 72 PRO A C 1
ATOM 537 O O . PRO A 1 72 ? 4.250 0.008 -0.978 1.00 90.75 72 PRO A O 1
ATOM 540 N N . ASP A 1 73 ? 2.071 -0.159 -1.514 1.00 88.81 73 ASP A N 1
ATOM 541 C CA . ASP A 1 73 ? 2.255 -1.035 -2.673 1.00 88.81 73 ASP A CA 1
ATOM 542 C C . ASP A 1 73 ? 2.780 -0.277 -3.902 1.00 88.81 73 ASP A C 1
ATOM 544 O O . ASP A 1 73 ? 2.058 0.050 -4.844 1.00 88.81 73 ASP A O 1
ATOM 548 N N . TRP A 1 74 ? 4.091 -0.036 -3.930 1.00 89.62 74 TRP A N 1
ATOM 549 C CA . TRP A 1 74 ? 4.788 0.551 -5.085 1.00 89.62 74 TRP A CA 1
ATOM 550 C C . TRP A 1 74 ? 4.989 -0.432 -6.254 1.00 89.62 74 TRP A C 1
ATOM 552 O O . TRP A 1 74 ? 5.590 -0.072 -7.266 1.00 89.62 74 TRP A O 1
ATOM 562 N N . THR A 1 75 ? 4.512 -1.674 -6.134 1.00 91.12 75 THR A N 1
ATOM 563 C CA . THR A 1 75 ? 4.747 -2.778 -7.083 1.00 91.12 75 THR A CA 1
ATOM 564 C C . THR A 1 75 ? 4.319 -2.432 -8.509 1.00 91.12 75 THR A C 1
ATOM 566 O O . THR A 1 75 ? 5.079 -2.661 -9.449 1.00 91.12 75 THR A O 1
ATOM 569 N N . VAL A 1 76 ? 3.148 -1.808 -8.670 1.00 92.12 76 VAL A N 1
ATOM 570 C CA . VAL A 1 76 ? 2.617 -1.366 -9.970 1.00 92.12 76 VAL A CA 1
ATOM 571 C C . VAL A 1 76 ? 3.507 -0.286 -10.592 1.00 92.12 76 VAL A C 1
ATOM 573 O O . VAL A 1 76 ? 3.853 -0.373 -11.768 1.00 92.12 76 VAL A O 1
ATOM 576 N N . LEU A 1 77 ? 3.935 0.703 -9.799 1.00 93.44 77 LEU A N 1
ATOM 577 C CA . LEU A 1 77 ? 4.817 1.778 -10.263 1.00 93.44 77 LEU A CA 1
ATOM 578 C C . LEU A 1 77 ? 6.182 1.226 -10.699 1.00 93.44 77 LEU A C 1
ATOM 580 O O . LEU A 1 77 ? 6.667 1.567 -11.776 1.00 93.44 77 LEU A O 1
ATOM 584 N N . ILE A 1 78 ? 6.769 0.332 -9.896 1.00 94.25 78 ILE A N 1
ATOM 585 C CA . ILE A 1 78 ? 8.035 -0.343 -10.212 1.00 94.25 78 ILE A CA 1
ATOM 586 C C . ILE A 1 78 ? 7.897 -1.146 -11.511 1.00 94.25 78 ILE A C 1
ATOM 588 O O . ILE A 1 78 ? 8.733 -1.000 -12.398 1.00 94.25 78 ILE A O 1
ATOM 592 N N . ALA A 1 79 ? 6.828 -1.934 -11.672 1.00 95.81 79 ALA A N 1
ATOM 593 C CA . ALA A 1 79 ? 6.593 -2.720 -12.884 1.00 95.81 79 ALA A CA 1
ATOM 594 C C . ALA A 1 79 ? 6.497 -1.840 -14.146 1.00 95.81 79 ALA A C 1
ATOM 596 O O . ALA A 1 79 ? 7.135 -2.144 -15.157 1.00 95.81 79 ALA A O 1
ATOM 597 N N . VAL A 1 80 ? 5.772 -0.717 -14.077 1.00 96.88 80 VAL A N 1
ATOM 598 C CA . VAL A 1 80 ? 5.663 0.251 -15.184 1.00 96.88 80 VAL A CA 1
ATOM 599 C C . VAL A 1 80 ? 7.024 0.877 -15.513 1.00 96.88 80 VAL A C 1
ATOM 601 O O . VAL A 1 80 ? 7.428 0.884 -16.677 1.00 96.88 80 VAL A O 1
ATOM 604 N N . VAL A 1 81 ? 7.769 1.346 -14.507 1.00 97.50 81 VAL A N 1
ATOM 605 C CA . VAL A 1 81 ? 9.095 1.964 -14.699 1.00 97.50 81 VAL A CA 1
ATOM 606 C C . VAL A 1 81 ? 10.104 0.960 -15.270 1.00 97.50 81 VAL A C 1
ATOM 608 O O . VAL A 1 81 ? 10.807 1.281 -16.230 1.00 97.50 81 VAL A O 1
ATOM 611 N N . CYS A 1 82 ? 10.146 -0.268 -14.748 1.00 97.00 82 CYS A N 1
ATOM 612 C CA . CYS A 1 82 ? 11.004 -1.337 -15.263 1.00 97.00 82 CYS A CA 1
ATOM 613 C C . CYS A 1 82 ? 10.639 -1.733 -16.702 1.00 97.00 82 CYS A C 1
ATOM 615 O O . CYS A 1 82 ? 11.541 -1.947 -17.511 1.00 97.00 82 CYS A O 1
ATOM 617 N N . SER A 1 83 ? 9.347 -1.777 -17.048 1.00 98.44 83 SER A N 1
ATOM 618 C CA . SER A 1 83 ? 8.892 -2.057 -18.416 1.00 98.44 83 SER A CA 1
ATOM 619 C C . SER A 1 83 ? 9.337 -0.970 -19.398 1.00 98.44 83 SER A C 1
ATOM 621 O O . SER A 1 83 ? 9.902 -1.280 -20.448 1.00 98.44 83 SER A O 1
ATOM 623 N N . ILE A 1 84 ? 9.131 0.308 -19.057 1.00 97.94 84 ILE A N 1
ATOM 624 C CA . ILE A 1 84 ? 9.533 1.446 -19.901 1.00 97.94 84 ILE A CA 1
ATOM 625 C C . ILE A 1 84 ? 11.061 1.495 -20.045 1.00 97.94 84 ILE A C 1
ATOM 627 O O . ILE A 1 84 ? 11.566 1.628 -21.160 1.00 97.94 84 ILE A O 1
ATOM 631 N N . GLY A 1 85 ? 11.801 1.333 -18.944 1.00 97.75 85 GLY A N 1
ATOM 632 C CA . GLY A 1 85 ? 13.265 1.307 -18.951 1.00 97.75 85 GLY A CA 1
ATOM 633 C C . GLY A 1 85 ? 13.831 0.148 -19.775 1.00 97.75 85 GLY A C 1
ATOM 634 O O . GLY A 1 85 ? 14.703 0.361 -20.616 1.00 97.75 85 GLY A O 1
ATOM 635 N N . GLY A 1 86 ? 13.296 -1.064 -19.599 1.00 97.50 86 GLY A N 1
ATOM 636 C CA . GLY A 1 86 ? 13.692 -2.243 -20.372 1.00 97.50 86 GLY A CA 1
ATOM 637 C C . GLY A 1 86 ? 13.424 -2.083 -21.869 1.00 97.50 86 GLY A C 1
ATOM 638 O O . GLY A 1 86 ? 14.303 -2.369 -22.684 1.00 97.50 86 GLY A O 1
ATOM 639 N N . PHE A 1 87 ? 12.255 -1.553 -22.241 1.00 98.00 87 PHE A N 1
ATOM 640 C CA . PHE A 1 87 ? 11.923 -1.268 -23.638 1.00 98.00 87 PHE A CA 1
ATOM 641 C C . PHE A 1 87 ? 12.835 -0.189 -24.242 1.00 98.00 87 PHE A C 1
ATOM 643 O O . PHE A 1 87 ? 13.363 -0.376 -25.338 1.00 98.00 87 PHE A O 1
ATOM 650 N N . ALA A 1 88 ? 13.090 0.907 -23.520 1.00 97.88 88 ALA A N 1
ATOM 651 C CA . ALA A 1 88 ? 13.992 1.966 -23.972 1.00 97.88 88 ALA A CA 1
ATOM 652 C C . ALA A 1 88 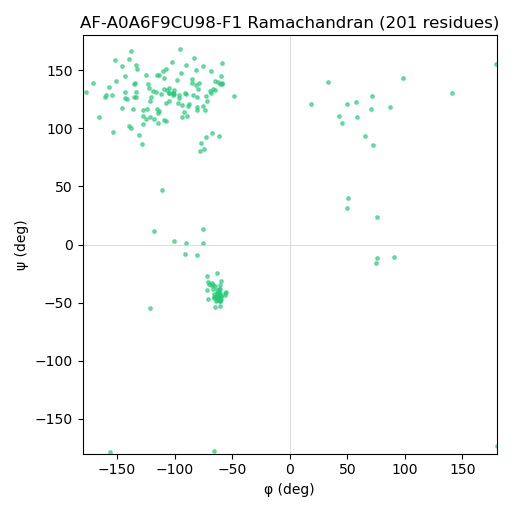? 15.429 1.452 -24.183 1.00 97.88 88 ALA A C 1
ATOM 654 O O . ALA A 1 88 ? 16.038 1.742 -25.214 1.00 97.88 88 ALA A O 1
ATOM 655 N N . LEU A 1 89 ? 15.954 0.640 -23.259 1.00 97.56 89 LEU A N 1
ATOM 656 C CA . LEU A 1 89 ? 17.271 0.007 -23.396 1.00 97.56 89 LEU A CA 1
ATOM 657 C C . LEU A 1 89 ? 17.329 -0.957 -24.590 1.00 97.56 89 LEU A C 1
ATOM 659 O O . LEU A 1 89 ? 18.306 -0.938 -25.339 1.00 97.56 89 LEU A O 1
ATOM 663 N N . LEU A 1 90 ? 16.279 -1.753 -24.810 1.00 97.81 90 LEU A N 1
ATOM 664 C CA . LEU A 1 90 ? 16.169 -2.654 -25.960 1.00 97.81 90 LEU A CA 1
ATOM 665 C C . LEU A 1 90 ? 16.156 -1.875 -27.286 1.00 97.81 90 LEU A C 1
ATOM 667 O O . LEU A 1 90 ? 16.883 -2.232 -28.214 1.00 97.81 90 LEU A O 1
ATOM 671 N N . VAL A 1 91 ? 15.398 -0.777 -27.370 1.00 98.12 91 VAL A N 1
ATOM 672 C CA . VAL A 1 91 ? 15.372 0.100 -28.552 1.00 98.12 91 VAL A CA 1
ATOM 673 C C . VAL A 1 91 ? 16.739 0.748 -28.791 1.00 98.12 91 VAL A C 1
ATOM 675 O O . VAL A 1 91 ? 17.232 0.713 -29.918 1.00 98.12 91 VAL A O 1
ATOM 678 N N . LEU A 1 92 ? 17.395 1.283 -27.756 1.00 97.31 92 LEU A N 1
ATOM 679 C CA . LEU A 1 92 ? 18.740 1.863 -27.874 1.00 97.31 92 LEU A CA 1
ATOM 680 C C . LEU A 1 92 ? 19.783 0.827 -28.322 1.00 97.31 92 LEU A C 1
ATOM 682 O O . LEU A 1 92 ? 20.634 1.142 -29.155 1.00 97.31 92 LEU A O 1
ATOM 686 N N . LEU A 1 93 ? 19.689 -0.413 -27.836 1.00 97.38 93 LEU A N 1
ATOM 687 C CA . LEU A 1 93 ? 20.547 -1.521 -28.256 1.00 97.38 93 LEU A CA 1
ATOM 688 C C . LEU A 1 93 ? 20.321 -1.878 -29.734 1.00 97.38 93 LEU A C 1
ATOM 690 O O . LEU A 1 93 ? 21.293 -2.001 -30.482 1.00 97.38 93 LEU A O 1
ATOM 694 N N . ILE A 1 94 ? 19.066 -1.972 -30.190 1.00 97.50 94 ILE A N 1
ATOM 695 C CA . ILE A 1 94 ? 18.743 -2.202 -31.609 1.00 97.50 94 ILE A CA 1
ATOM 696 C C . ILE A 1 94 ? 19.268 -1.053 -32.477 1.00 97.50 94 ILE A C 1
ATOM 698 O O . ILE A 1 94 ? 19.927 -1.308 -33.486 1.00 97.50 94 ILE A O 1
ATOM 702 N N . LEU A 1 95 ? 19.038 0.205 -32.088 1.00 96.50 95 LEU A N 1
ATOM 703 C CA . LEU A 1 95 ? 19.535 1.377 -32.816 1.00 96.50 95 LEU A CA 1
ATOM 704 C C . LEU A 1 95 ? 21.070 1.400 -32.876 1.00 96.50 95 LEU A C 1
ATOM 706 O O . LEU A 1 95 ? 21.630 1.674 -33.939 1.00 96.50 95 LEU A O 1
ATOM 710 N N . GLY A 1 96 ? 21.749 1.042 -31.783 1.00 96.62 96 GLY A N 1
ATOM 711 C CA . GLY A 1 96 ? 23.203 0.882 -31.731 1.00 96.62 96 GLY A CA 1
ATOM 712 C C . GLY A 1 96 ? 23.707 -0.191 -32.699 1.00 96.62 96 GLY A C 1
ATOM 713 O O . GLY A 1 96 ? 24.594 0.083 -33.508 1.00 96.62 96 GLY A O 1
ATOM 714 N N . ILE A 1 97 ? 23.094 -1.381 -32.698 1.00 96.50 97 ILE A N 1
ATOM 715 C CA . ILE A 1 97 ? 23.426 -2.462 -33.642 1.00 96.50 97 ILE A CA 1
ATOM 716 C C . ILE A 1 97 ? 23.184 -2.011 -35.087 1.00 96.50 97 ILE A C 1
ATOM 718 O O . ILE A 1 97 ? 24.079 -2.148 -35.920 1.00 96.50 97 ILE A O 1
ATOM 722 N N . VAL A 1 98 ? 22.025 -1.423 -35.396 1.00 95.88 98 VAL A N 1
ATOM 723 C CA . VAL A 1 98 ? 21.691 -0.932 -36.745 1.00 95.88 98 VAL A CA 1
ATOM 724 C C . VAL A 1 98 ? 22.680 0.144 -37.200 1.00 95.88 98 VAL A C 1
ATOM 726 O O . VAL A 1 98 ? 23.144 0.097 -38.342 1.00 95.88 98 VAL A O 1
ATOM 729 N N . PHE A 1 99 ? 23.070 1.070 -36.323 1.00 95.81 99 PHE A N 1
ATOM 730 C CA . PHE A 1 99 ? 24.060 2.106 -36.618 1.00 95.81 99 PHE A CA 1
ATOM 731 C C . PHE A 1 99 ? 25.460 1.521 -36.860 1.00 95.81 99 PHE A C 1
ATOM 733 O O . PHE A 1 99 ? 26.107 1.870 -37.852 1.00 95.81 99 PHE A O 1
ATOM 740 N N . CYS A 1 100 ? 25.908 0.581 -36.023 1.00 92.62 100 CYS A N 1
ATOM 741 C CA . CYS A 1 100 ? 27.162 -0.150 -36.214 1.00 92.62 100 CYS A CA 1
ATOM 742 C C . CYS A 1 100 ? 27.156 -0.961 -37.518 1.00 92.62 100 CYS A C 1
ATOM 744 O O . CYS A 1 100 ? 28.112 -0.892 -38.293 1.00 92.62 100 CYS A O 1
ATOM 746 N N . CYS A 1 101 ? 26.067 -1.671 -37.818 1.00 89.31 101 CYS A N 1
ATOM 747 C CA . CYS A 1 101 ? 25.877 -2.393 -39.073 1.00 89.31 101 CYS A CA 1
ATOM 748 C C . CYS A 1 101 ? 25.874 -1.449 -40.281 1.00 89.31 101 CYS A C 1
ATOM 750 O O . CYS A 1 101 ? 26.509 -1.769 -41.286 1.00 89.31 101 CYS A O 1
ATOM 752 N N . LYS A 1 102 ? 25.223 -0.280 -40.193 1.00 90.62 102 LYS A N 1
ATOM 753 C CA . LYS A 1 102 ? 25.214 0.735 -41.256 1.00 90.62 102 LYS A CA 1
ATOM 754 C C . LYS A 1 102 ? 26.615 1.304 -41.486 1.00 90.62 102 LYS A C 1
ATOM 756 O O . LYS A 1 102 ? 27.125 1.179 -42.593 1.00 90.62 102 LYS A O 1
ATOM 761 N N . ARG A 1 103 ? 27.300 1.803 -40.447 1.00 86.56 103 ARG A N 1
ATOM 762 C CA . ARG A 1 103 ? 28.701 2.267 -40.553 1.00 86.56 103 ARG A CA 1
ATOM 763 C C . ARG A 1 103 ? 29.634 1.187 -41.111 1.00 86.56 103 ARG A C 1
ATOM 765 O O . ARG A 1 103 ? 30.468 1.482 -41.964 1.00 86.56 103 ARG A O 1
ATOM 772 N N . ARG A 1 104 ? 29.470 -0.074 -40.693 1.00 84.88 104 ARG A N 1
ATOM 773 C CA . ARG A 1 104 ? 30.255 -1.206 -41.217 1.00 84.88 104 ARG A CA 1
ATOM 774 C C . ARG A 1 104 ? 29.933 -1.518 -42.683 1.00 84.88 104 ARG A C 1
ATOM 776 O O . ARG A 1 104 ? 30.840 -1.919 -43.409 1.00 84.88 104 ARG A O 1
ATOM 783 N N . LYS A 1 105 ? 28.686 -1.332 -43.135 1.00 80.62 105 LYS A N 1
ATOM 784 C CA . LYS A 1 105 ? 28.311 -1.425 -44.558 1.00 80.62 105 LYS A CA 1
ATOM 785 C C . LYS A 1 105 ? 28.964 -0.314 -45.378 1.00 80.62 105 LYS A C 1
ATOM 787 O O . LYS A 1 105 ? 29.520 -0.631 -46.425 1.00 80.62 105 LYS A O 1
ATOM 792 N N . GLU A 1 106 ? 28.998 0.928 -44.890 1.00 75.81 106 GLU A N 1
ATOM 793 C CA . GLU A 1 106 ? 29.705 2.014 -45.590 1.00 75.81 106 GLU A CA 1
ATOM 794 C C . GLU A 1 106 ? 31.203 1.700 -45.735 1.00 75.81 106 GLU A C 1
ATOM 796 O O . GLU A 1 106 ? 31.723 1.726 -46.851 1.00 75.81 106 GLU A O 1
ATOM 801 N N . ALA A 1 107 ? 31.869 1.275 -44.652 1.00 72.31 107 ALA A N 1
ATOM 802 C CA . ALA A 1 107 ? 33.282 0.882 -44.675 1.00 72.31 107 ALA A CA 1
ATOM 803 C C . ALA A 1 107 ? 33.569 -0.289 -45.640 1.00 72.31 107 ALA A C 1
ATOM 805 O O . ALA A 1 107 ? 34.510 -0.230 -46.432 1.00 72.31 107 ALA A O 1
ATOM 806 N N . LYS A 1 108 ? 32.727 -1.336 -45.634 1.00 67.56 108 LYS A N 1
ATOM 807 C CA . LYS A 1 108 ? 32.849 -2.468 -46.571 1.00 67.56 108 LYS A CA 1
ATOM 808 C C . LYS A 1 108 ? 32.569 -2.064 -48.023 1.00 67.56 108 LYS A C 1
ATOM 810 O O . LYS A 1 108 ? 33.258 -2.540 -48.921 1.00 67.56 108 LYS A O 1
ATOM 815 N N . SER A 1 109 ? 31.590 -1.188 -48.266 1.00 68.44 109 SER A N 1
ATOM 816 C CA . SER A 1 109 ? 31.264 -0.721 -49.621 1.00 68.44 109 SER A CA 1
ATOM 817 C C . SER A 1 109 ? 32.339 0.209 -50.188 1.00 68.44 109 SER A C 1
ATOM 819 O O . SER A 1 109 ? 32.586 0.171 -51.390 1.00 68.44 109 SER A O 1
ATOM 821 N N . SER A 1 110 ? 33.015 0.994 -49.337 1.00 66.69 110 SER A N 1
ATOM 822 C CA . SER A 1 110 ? 34.147 1.836 -49.735 1.00 66.69 110 SER A CA 1
ATOM 823 C C . SER A 1 110 ? 35.284 0.980 -50.291 1.00 66.69 110 SER A C 1
ATOM 825 O O . SER A 1 110 ? 35.668 1.162 -51.442 1.00 66.69 110 SER A O 1
ATOM 827 N N . TYR A 1 111 ? 35.714 -0.041 -49.541 1.00 66.69 111 TYR A N 1
ATOM 828 C CA . TYR A 1 111 ? 36.720 -1.007 -49.996 1.00 66.69 111 TYR A CA 1
ATOM 829 C C . TYR A 1 111 ? 36.316 -1.693 -51.317 1.00 66.69 111 TYR A C 1
ATOM 831 O O . TYR A 1 111 ? 37.118 -1.813 -52.241 1.00 66.69 111 TYR A O 1
ATOM 839 N N . GLN A 1 112 ? 35.042 -2.077 -51.461 1.00 63.19 112 GLN A N 1
ATOM 840 C CA . GLN A 1 112 ? 34.539 -2.732 -52.675 1.00 63.19 112 GLN A CA 1
ATOM 841 C C . GLN A 1 112 ? 34.501 -1.791 -53.900 1.00 63.19 112 GLN A C 1
ATOM 843 O O . GLN A 1 112 ? 34.805 -2.228 -55.012 1.00 63.19 112 GLN A O 1
ATOM 848 N N . LYS A 1 113 ? 34.210 -0.496 -53.702 1.00 63.28 113 LYS A N 1
ATOM 849 C CA . LYS A 1 113 ? 34.305 0.561 -54.733 1.00 63.28 113 LYS A CA 1
ATOM 850 C C . LYS A 1 113 ? 3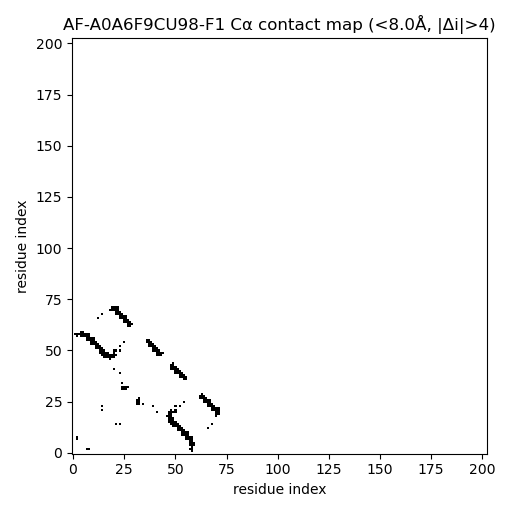5.755 0.889 -55.103 1.00 63.28 113 LYS A C 1
ATOM 852 O O . LYS A 1 113 ? 36.032 1.204 -56.260 1.00 63.28 113 LYS A O 1
ATOM 857 N N . GLU A 1 114 ? 36.667 0.809 -54.142 1.00 66.25 114 GLU A N 1
ATOM 858 C CA . GLU A 1 114 ? 38.094 1.080 -54.327 1.00 66.25 114 GLU A CA 1
ATOM 859 C C . GLU A 1 114 ? 38.764 -0.027 -55.156 1.00 66.25 114 GLU A C 1
ATOM 861 O O . GLU A 1 114 ? 39.352 0.263 -56.197 1.00 66.25 114 GLU A O 1
ATOM 866 N N . MET A 1 115 ? 38.515 -1.301 -54.827 1.00 62.34 115 MET A N 1
ATOM 867 C CA . MET A 1 115 ? 38.923 -2.449 -55.658 1.00 62.34 115 MET A CA 1
ATOM 868 C C . MET A 1 115 ? 38.314 -2.423 -57.074 1.00 62.34 115 MET A C 1
ATOM 870 O O . MET A 1 115 ? 38.940 -2.871 -58.038 1.00 62.34 115 MET A O 1
ATOM 874 N N . GLY A 1 116 ? 37.103 -1.873 -57.225 1.00 62.72 116 GLY A N 1
ATOM 875 C CA . GLY A 1 116 ? 36.463 -1.676 -58.530 1.00 62.72 116 GLY A CA 1
ATOM 876 C C . GLY A 1 116 ? 37.201 -0.678 -59.432 1.00 62.72 116 GLY A C 1
ATOM 877 O O . GLY A 1 116 ? 37.289 -0.895 -60.644 1.00 62.72 116 GLY A O 1
ATOM 878 N N . ARG A 1 117 ? 37.794 0.381 -58.858 1.00 58.91 117 ARG A N 1
ATOM 879 C CA . ARG A 1 117 ? 38.587 1.363 -59.618 1.00 58.91 117 ARG A CA 1
ATOM 880 C C . ARG A 1 117 ? 39.853 0.741 -60.199 1.00 58.91 117 ARG A C 1
ATOM 882 O O . ARG A 1 117 ? 40.087 0.900 -61.399 1.00 58.91 117 ARG A O 1
ATOM 889 N N . THR A 1 118 ? 40.605 -0.027 -59.411 1.00 52.94 118 THR A N 1
ATOM 890 C CA . THR A 1 118 ? 41.849 -0.675 -59.866 1.00 52.94 118 THR A CA 1
ATOM 891 C C . THR A 1 118 ? 41.602 -1.639 -61.031 1.00 52.94 118 THR A C 1
ATOM 893 O O . THR A 1 118 ? 42.361 -1.655 -61.998 1.00 52.94 118 THR A O 1
ATOM 896 N N . ARG A 1 119 ? 40.480 -2.376 -61.013 1.00 54.50 119 ARG A N 1
ATOM 897 C CA . ARG A 1 119 ? 40.080 -3.263 -62.120 1.00 54.50 119 ARG A CA 1
ATOM 898 C C . ARG A 1 119 ? 39.723 -2.496 -63.402 1.00 54.50 119 ARG A C 1
ATOM 900 O O . ARG A 1 119 ? 40.030 -2.966 -64.493 1.00 54.50 119 ARG A O 1
ATOM 907 N N . SER A 1 120 ? 39.128 -1.305 -63.286 1.00 50.94 120 SER A N 1
ATOM 908 C CA . SER A 1 120 ? 38.742 -0.489 -64.451 1.00 50.94 120 SER A CA 1
ATOM 909 C C . SER A 1 120 ? 39.923 0.150 -65.198 1.00 50.94 120 SER A C 1
ATOM 911 O O . SER A 1 120 ? 39.826 0.368 -66.404 1.00 50.94 120 SER A O 1
ATOM 913 N N . GLN A 1 121 ? 41.049 0.413 -64.520 1.00 53.12 121 GLN A N 1
ATOM 914 C CA . GLN A 1 121 ? 42.261 0.927 -65.173 1.00 53.12 121 GLN A CA 1
ATOM 915 C C . GLN A 1 121 ? 42.957 -0.139 -66.028 1.00 53.12 121 GLN A C 1
ATOM 917 O O . GLN A 1 121 ? 43.368 0.165 -67.144 1.00 53.12 121 GLN A O 1
ATOM 922 N N . ILE A 1 122 ? 43.012 -1.393 -65.563 1.00 52.28 122 ILE A N 1
ATOM 923 C CA . ILE A 1 122 ? 43.628 -2.506 -66.312 1.00 52.28 122 ILE A CA 1
ATOM 924 C C . ILE A 1 122 ? 42.908 -2.733 -67.654 1.00 52.28 122 ILE A C 1
ATOM 926 O O . ILE A 1 122 ? 43.545 -3.019 -68.662 1.00 52.28 122 ILE A O 1
ATOM 930 N N . GLN A 1 123 ? 41.586 -2.536 -67.699 1.00 46.09 123 GLN A N 1
ATOM 931 C CA . GLN A 1 123 ? 40.778 -2.787 -68.897 1.00 46.09 123 GLN A CA 1
ATOM 932 C C . GLN A 1 123 ? 40.641 -1.572 -69.842 1.00 46.09 123 GLN A C 1
ATOM 934 O O . GLN A 1 123 ? 39.992 -1.679 -70.881 1.00 46.09 123 GLN A O 1
ATOM 939 N N . ARG A 1 124 ? 41.271 -0.426 -69.526 1.00 42.72 124 ARG A N 1
ATOM 940 C CA . ARG A 1 124 ? 41.341 0.760 -70.410 1.00 42.72 124 ARG A CA 1
ATOM 941 C C . ARG A 1 124 ? 42.662 0.920 -71.175 1.00 42.72 124 ARG A C 1
ATOM 943 O O . ARG A 1 124 ? 42.771 1.863 -71.952 1.00 42.72 124 ARG A O 1
ATOM 950 N N . SER A 1 125 ? 43.590 -0.028 -71.042 1.00 43.22 125 SER A N 1
ATOM 951 C CA . SER A 1 125 ? 44.759 -0.180 -71.927 1.00 43.22 125 SER A CA 1
ATOM 952 C C . SER A 1 125 ? 44.653 -1.447 -72.783 1.00 43.22 125 SER A C 1
ATOM 954 O O . SER A 1 125 ? 45.591 -2.230 -72.891 1.00 43.22 125 SER A O 1
ATOM 956 N N . GLY A 1 126 ? 43.486 -1.660 -73.396 1.00 47.41 126 GLY A N 1
ATOM 957 C CA . GLY A 1 126 ? 43.330 -2.630 -74.478 1.00 47.41 126 GLY A CA 1
ATOM 958 C C . GLY A 1 126 ? 43.892 -2.062 -75.780 1.00 47.41 126 GLY A C 1
ATOM 959 O O . GLY A 1 126 ? 43.152 -1.448 -76.544 1.00 47.41 126 GLY A O 1
ATOM 960 N N . GLY A 1 127 ? 45.192 -2.239 -76.022 1.00 42.03 127 GLY A N 1
ATOM 961 C CA . GLY A 1 127 ? 45.849 -1.789 -77.249 1.00 42.03 127 GLY A CA 1
ATOM 962 C C . GLY A 1 127 ? 47.328 -2.174 -77.307 1.00 42.03 127 GLY A C 1
ATOM 963 O O . GLY A 1 127 ? 48.066 -1.891 -76.374 1.00 42.03 127 GLY A O 1
ATOM 964 N N . ALA A 1 128 ? 47.727 -2.758 -78.443 1.00 34.88 128 ALA A N 1
ATOM 965 C CA . ALA A 1 128 ? 49.050 -3.302 -78.775 1.00 34.88 128 ALA A CA 1
ATOM 966 C C . ALA A 1 128 ? 49.459 -4.613 -78.067 1.00 34.88 128 ALA A C 1
ATOM 968 O O . ALA A 1 128 ? 49.426 -4.764 -76.849 1.00 34.88 128 ALA A O 1
ATOM 969 N N . VAL A 1 129 ? 49.876 -5.573 -78.897 1.00 49.78 129 VAL A N 1
ATOM 970 C CA . VAL A 1 129 ? 50.494 -6.842 -78.504 1.00 49.78 129 VAL A CA 1
ATOM 971 C C . VAL A 1 129 ? 51.937 -6.571 -78.078 1.00 49.78 129 VAL A C 1
ATOM 973 O O . VAL A 1 129 ? 52.742 -6.159 -78.907 1.00 49.78 129 VAL A O 1
ATOM 976 N N . GLU A 1 130 ? 52.291 -6.874 -76.829 1.00 42.09 130 GLU A N 1
ATOM 977 C CA . GLU A 1 130 ? 53.688 -7.054 -76.419 1.00 42.09 130 GLU A CA 1
ATOM 978 C C . GLU A 1 130 ? 53.825 -8.405 -75.708 1.00 42.09 130 GLU A C 1
ATOM 980 O O . GLU A 1 130 ? 53.298 -8.633 -74.617 1.00 42.09 130 GLU A O 1
ATOM 985 N N . GLN A 1 131 ? 54.515 -9.330 -76.370 1.00 45.56 131 GLN A N 1
ATOM 986 C CA . GLN A 1 131 ? 54.705 -10.705 -75.926 1.00 45.56 131 GLN A CA 1
ATOM 987 C C . GLN A 1 131 ? 55.725 -10.756 -74.780 1.00 45.56 131 GLN A C 1
ATOM 989 O O . GLN A 1 131 ? 56.905 -11.043 -74.983 1.00 45.56 131 GLN A O 1
ATOM 994 N N . ARG A 1 132 ? 55.276 -10.489 -73.548 1.00 44.03 132 ARG A N 1
ATOM 995 C CA . ARG A 1 132 ? 56.111 -10.688 -72.356 1.00 44.03 132 ARG A CA 1
ATOM 996 C C . ARG A 1 132 ? 56.273 -12.173 -72.065 1.00 44.03 132 ARG A C 1
ATOM 998 O O . ARG A 1 132 ? 55.462 -12.787 -71.379 1.00 44.03 132 ARG A O 1
ATOM 1005 N N . GLN A 1 133 ? 57.348 -12.722 -72.619 1.00 42.59 133 GLN A N 1
ATOM 1006 C CA . GLN A 1 133 ? 57.798 -14.094 -72.444 1.00 42.59 133 GLN A CA 1
ATOM 1007 C C . GLN A 1 133 ? 58.118 -14.375 -70.966 1.00 42.59 133 GLN A C 1
ATOM 1009 O O . GLN A 1 133 ? 59.220 -14.118 -70.482 1.00 42.59 133 GLN A O 1
ATOM 1014 N N . GLY A 1 134 ? 57.126 -14.891 -70.237 1.00 46.50 134 GLY A N 1
ATOM 1015 C CA . GLY A 1 134 ? 57.321 -15.497 -68.925 1.00 46.50 134 GLY A CA 1
ATOM 1016 C C . GLY A 1 134 ? 58.004 -16.850 -69.092 1.00 46.50 134 GLY A C 1
ATOM 1017 O O . GLY A 1 134 ? 57.555 -17.662 -69.891 1.00 46.50 134 GLY A O 1
ATOM 1018 N N . LYS A 1 135 ? 59.101 -17.071 -68.365 1.00 56.12 135 LYS A N 1
ATOM 1019 C CA . LYS A 1 135 ? 59.916 -18.282 -68.478 1.00 56.12 135 LYS A CA 1
ATOM 1020 C C . LYS A 1 135 ? 59.192 -19.467 -67.834 1.00 56.12 135 LYS A C 1
ATOM 1022 O O . LYS A 1 135 ? 58.951 -19.462 -66.627 1.00 56.12 135 LYS A O 1
ATOM 1027 N N . ASP A 1 136 ? 58.842 -20.448 -68.649 1.00 66.50 136 ASP A N 1
ATOM 1028 C CA . ASP A 1 136 ? 58.152 -21.677 -68.269 1.00 66.50 136 ASP A CA 1
ATOM 1029 C C . ASP A 1 136 ? 58.944 -22.486 -67.221 1.00 66.50 136 ASP A C 1
ATOM 1031 O O . ASP A 1 136 ? 60.172 -22.585 -67.267 1.00 66.50 136 ASP A O 1
ATOM 1035 N N . ASN A 1 137 ? 58.228 -23.039 -66.235 1.00 48.38 137 ASN A N 1
ATOM 1036 C CA . ASN A 1 137 ? 58.807 -23.828 -65.148 1.00 48.38 137 ASN A CA 1
ATOM 1037 C C . ASN A 1 137 ? 58.765 -25.326 -65.520 1.00 48.38 137 ASN A C 1
ATOM 1039 O O . ASN A 1 137 ? 57.674 -25.900 -65.526 1.00 48.38 137 ASN A O 1
ATOM 1043 N N . PRO A 1 138 ? 59.903 -25.989 -65.803 1.00 60.12 138 PRO A N 1
ATOM 1044 C CA . PRO A 1 138 ? 59.937 -27.302 -66.463 1.00 60.12 138 PRO A CA 1
ATOM 1045 C C . PRO A 1 138 ? 59.552 -28.499 -65.568 1.00 60.12 138 PRO A C 1
ATOM 1047 O O . PRO A 1 138 ? 59.804 -29.641 -65.936 1.00 60.12 138 PRO A O 1
ATOM 1050 N N . ALA A 1 139 ? 58.975 -28.258 -64.387 1.00 48.25 139 ALA A N 1
ATOM 1051 C CA . ALA A 1 139 ? 58.714 -29.272 -63.361 1.00 48.25 1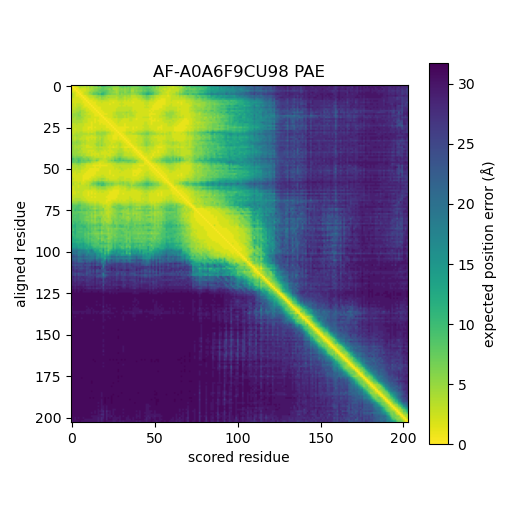39 ALA A CA 1
ATOM 1052 C C . ALA A 1 139 ? 57.220 -29.471 -63.024 1.00 48.25 139 ALA A C 1
ATOM 1054 O O . ALA A 1 139 ? 56.911 -30.116 -62.025 1.00 48.25 139 ALA A O 1
ATOM 1055 N N . TYR A 1 140 ? 56.290 -28.920 -63.815 1.00 53.53 140 TYR A N 1
ATOM 1056 C CA . TYR A 1 140 ? 54.851 -29.114 -63.597 1.00 53.53 140 TYR A CA 1
ATOM 1057 C C .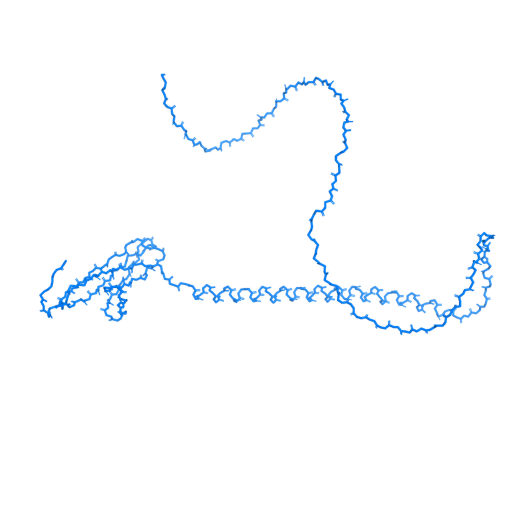 TYR A 1 140 ? 54.234 -30.034 -64.656 1.00 53.53 140 TYR A C 1
ATOM 1059 O O . TYR A 1 140 ? 54.037 -29.639 -65.804 1.00 53.53 140 TYR A O 1
ATOM 1067 N N . VAL A 1 141 ? 53.922 -31.264 -64.246 1.00 58.34 141 VAL A N 1
ATOM 1068 C CA . VAL A 1 141 ? 53.136 -32.229 -65.024 1.00 58.34 141 VAL A CA 1
ATOM 1069 C C . VAL A 1 141 ? 51.663 -32.057 -64.651 1.00 58.34 141 VAL A C 1
ATOM 1071 O O . VAL A 1 141 ? 51.324 -32.030 -63.470 1.00 58.34 141 VAL A O 1
ATOM 1074 N N . ILE A 1 142 ? 50.792 -31.934 -65.655 1.00 60.56 142 ILE A N 1
ATOM 1075 C CA . ILE A 1 142 ? 49.338 -31.985 -65.464 1.00 60.56 142 ILE A CA 1
ATOM 1076 C C . ILE A 1 142 ? 48.908 -33.444 -65.576 1.00 60.56 142 ILE A C 1
ATOM 1078 O O . ILE A 1 142 ? 48.925 -34.010 -66.670 1.00 60.56 142 ILE A O 1
ATOM 1082 N N . ASP A 1 143 ? 48.485 -34.031 -64.461 1.00 40.75 143 ASP A N 1
ATOM 1083 C CA . ASP A 1 143 ? 47.834 -35.336 -64.465 1.00 40.75 143 ASP A CA 1
ATOM 1084 C C . ASP A 1 143 ? 46.349 -35.217 -64.839 1.00 40.75 143 ASP A C 1
ATOM 1086 O O . ASP A 1 143 ? 45.582 -34.494 -64.206 1.00 40.75 143 ASP A O 1
ATOM 1090 N N . GLY A 1 144 ? 45.949 -36.005 -65.841 1.00 42.81 144 GLY A N 1
ATOM 1091 C CA . GLY A 1 144 ? 44.656 -36.697 -65.874 1.00 42.81 144 GLY A CA 1
ATOM 1092 C C . GLY A 1 144 ? 43.377 -35.856 -65.952 1.00 42.81 144 GLY A C 1
ATOM 1093 O O . GLY A 1 144 ? 42.741 -35.550 -64.948 1.00 42.81 144 GLY A O 1
ATOM 1094 N N . GLN A 1 145 ? 42.894 -35.632 -67.172 1.00 37.72 145 GLN A N 1
ATOM 1095 C CA . GLN A 1 145 ? 41.557 -35.096 -67.426 1.00 37.72 145 GLN A CA 1
ATOM 1096 C C . GLN A 1 145 ? 40.482 -36.201 -67.325 1.00 37.72 145 GLN A C 1
ATOM 1098 O O . GLN A 1 145 ? 40.460 -37.113 -68.148 1.00 37.72 145 GLN A O 1
ATOM 1103 N N . THR A 1 146 ? 39.537 -36.076 -66.389 1.00 36.28 146 THR A N 1
ATOM 1104 C CA . THR A 1 146 ? 38.207 -36.724 -66.439 1.00 36.28 146 THR A CA 1
ATOM 1105 C C . THR A 1 146 ? 37.147 -35.657 -66.146 1.00 36.28 146 THR A C 1
ATOM 1107 O O . THR A 1 146 ? 36.979 -35.194 -65.027 1.00 36.28 146 THR A O 1
ATOM 1110 N N . SER A 1 147 ? 36.563 -35.021 -67.162 1.00 37.31 147 SER A N 1
ATOM 1111 C CA . SER A 1 147 ? 35.308 -35.456 -67.794 1.00 37.31 147 SER A CA 1
ATOM 1112 C C . SER A 1 147 ? 34.206 -35.860 -66.799 1.00 37.31 147 SER A C 1
ATOM 1114 O O . SER A 1 147 ? 34.237 -36.971 -66.279 1.00 37.31 147 SER A O 1
ATOM 1116 N N . VAL A 1 148 ? 33.202 -34.994 -66.614 1.00 34.16 148 VAL A N 1
ATOM 1117 C CA . VAL A 1 148 ? 31.763 -35.230 -66.895 1.00 34.16 148 VAL A CA 1
ATOM 1118 C C . VAL A 1 148 ? 30.957 -33.968 -66.510 1.00 34.16 148 VAL A C 1
ATOM 1120 O O . VAL A 1 148 ? 31.417 -33.111 -65.760 1.00 34.16 148 VAL A O 1
ATOM 1123 N N . THR A 1 149 ? 29.799 -33.803 -67.145 1.00 31.97 149 THR A N 1
ATOM 1124 C CA . THR A 1 149 ? 28.947 -32.607 -67.227 1.00 31.97 149 THR A CA 1
ATOM 1125 C C . THR A 1 149 ? 28.112 -32.257 -65.986 1.00 31.97 149 THR A C 1
ATOM 1127 O O . THR A 1 149 ? 27.674 -33.128 -65.248 1.00 31.97 149 THR A O 1
ATOM 1130 N N . HIS A 1 150 ? 27.814 -30.954 -65.872 1.00 41.56 150 HIS A N 1
ATOM 1131 C CA . HIS A 1 150 ? 26.599 -30.304 -65.339 1.00 41.56 150 HIS A CA 1
ATOM 1132 C C . HIS A 1 150 ? 25.629 -31.094 -64.430 1.00 41.56 150 HIS A C 1
ATOM 1134 O O . HIS A 1 150 ? 24.879 -31.944 -64.905 1.00 41.56 150 HIS A O 1
ATOM 1140 N N . SER A 1 151 ? 25.436 -30.585 -63.208 1.00 36.19 151 SER A N 1
ATOM 1141 C CA . SER A 1 151 ? 24.095 -30.378 -62.632 1.00 36.19 151 SER A CA 1
ATOM 1142 C C . SER A 1 151 ? 24.147 -29.367 -61.483 1.00 36.19 151 SER A C 1
ATOM 1144 O O . SER A 1 151 ? 24.916 -29.546 -60.540 1.00 36.19 151 SER A O 1
ATOM 1146 N N . GLU A 1 152 ? 23.309 -28.331 -61.531 1.00 44.25 152 GLU A N 1
ATOM 1147 C CA . GLU A 1 152 ? 22.986 -27.539 -60.341 1.00 44.25 152 GLU A CA 1
ATOM 1148 C C . GLU A 1 152 ? 22.205 -28.422 -59.358 1.00 44.25 152 GLU A C 1
ATOM 1150 O O . GLU A 1 152 ? 21.253 -29.093 -59.756 1.00 44.25 152 GLU A O 1
ATOM 1155 N N . PHE A 1 153 ? 22.569 -28.403 -58.075 1.00 32.78 153 PHE A N 1
ATOM 1156 C CA . PHE A 1 153 ? 21.726 -28.957 -57.019 1.00 32.78 153 PHE A CA 1
ATOM 1157 C C . PHE A 1 153 ? 21.701 -27.999 -55.829 1.00 32.78 153 PHE A C 1
ATOM 1159 O O . PHE A 1 153 ? 22.726 -27.695 -55.222 1.00 32.78 153 PHE A O 1
ATOM 1166 N N . ASN A 1 154 ? 20.510 -27.481 -55.552 1.00 41.44 154 ASN A N 1
ATOM 1167 C CA . ASN A 1 154 ? 20.222 -26.565 -54.460 1.00 41.44 154 ASN A CA 1
ATOM 1168 C C . ASN A 1 154 ? 19.841 -27.373 -53.217 1.00 41.44 154 ASN A C 1
ATOM 1170 O O . ASN A 1 154 ? 18.924 -28.186 -53.305 1.00 41.44 154 ASN A O 1
ATOM 1174 N N . ASP A 1 155 ? 20.457 -27.101 -52.066 1.00 33.47 155 ASP A N 1
ATOM 1175 C CA . ASP A 1 155 ? 19.911 -27.551 -50.784 1.00 33.47 155 ASP A CA 1
ATOM 1176 C C . ASP A 1 155 ? 20.125 -26.518 -49.667 1.00 33.47 155 ASP A C 1
ATOM 1178 O O . ASP A 1 155 ? 21.109 -25.774 -49.640 1.00 33.47 155 ASP A O 1
ATOM 1182 N N . SER A 1 156 ? 19.149 -26.440 -48.764 1.00 46.09 156 SER A N 1
ATOM 1183 C CA . SER A 1 156 ? 19.024 -25.432 -47.711 1.00 46.09 156 SER A CA 1
ATOM 1184 C C . SER A 1 156 ? 19.158 -26.076 -46.332 1.00 46.09 156 SER A C 1
ATOM 1186 O O . SER A 1 156 ? 18.218 -26.686 -45.832 1.00 46.09 156 SER A O 1
ATOM 1188 N N . GLY A 1 157 ? 20.309 -25.892 -45.680 1.00 35.81 157 GLY A N 1
ATOM 1189 C CA . GLY A 1 157 ? 20.599 -26.463 -44.360 1.00 35.81 157 GLY A CA 1
ATOM 1190 C C . GLY A 1 157 ? 20.736 -25.412 -43.257 1.00 35.81 157 GLY A C 1
ATOM 1191 O O . GLY A 1 157 ? 21.683 -24.627 -43.253 1.00 35.81 157 GLY A O 1
ATOM 1192 N N . TYR A 1 158 ? 19.819 -25.424 -42.285 1.00 41.59 158 TYR A N 1
ATOM 1193 C CA . TYR A 1 158 ? 19.964 -24.687 -41.023 1.00 41.59 158 TYR A CA 1
ATOM 1194 C C . TYR A 1 158 ? 21.211 -25.166 -40.259 1.00 41.59 158 TYR A C 1
ATOM 1196 O O . TYR A 1 158 ? 21.411 -26.370 -40.115 1.00 41.59 158 TYR A O 1
ATOM 1204 N N . ILE A 1 159 ? 21.985 -24.247 -39.668 1.00 43.25 159 ILE A N 1
ATOM 1205 C CA . ILE A 1 159 ? 23.012 -24.602 -38.675 1.00 43.25 159 ILE A CA 1
ATOM 1206 C C . ILE A 1 159 ? 22.649 -24.029 -37.305 1.00 43.25 159 ILE A C 1
ATOM 1208 O O . ILE A 1 159 ? 22.672 -22.821 -37.073 1.00 43.25 159 ILE A O 1
ATOM 1212 N N . GLN A 1 160 ? 22.358 -24.945 -36.385 1.00 38.59 160 GLN A N 1
ATOM 1213 C CA . GLN A 1 160 ? 22.303 -24.718 -34.949 1.00 38.59 160 GLN A CA 1
ATOM 1214 C C . GLN A 1 160 ? 23.643 -25.162 -34.352 1.00 38.59 160 GLN A C 1
ATOM 1216 O O . GLN A 1 160 ? 24.014 -26.325 -34.478 1.00 38.59 160 GLN A O 1
ATOM 1221 N N . THR A 1 161 ? 24.361 -24.269 -33.668 1.00 35.78 161 THR A N 1
ATOM 1222 C CA . THR A 1 161 ? 25.554 -24.644 -32.893 1.00 35.78 161 THR A CA 1
ATOM 1223 C C . THR A 1 161 ? 25.353 -24.338 -31.419 1.00 35.78 161 THR A C 1
ATOM 1225 O O . THR A 1 161 ? 25.385 -23.181 -31.003 1.00 35.78 161 THR A O 1
ATOM 1228 N N . ASN A 1 162 ? 25.184 -25.395 -30.631 1.00 31.28 162 ASN A N 1
ATOM 1229 C CA . ASN A 1 162 ? 25.260 -25.365 -29.179 1.00 31.28 162 ASN A CA 1
ATOM 1230 C C . ASN A 1 162 ? 26.302 -26.418 -28.778 1.00 31.28 162 ASN A C 1
ATOM 1232 O O . ASN A 1 162 ? 26.061 -27.607 -28.967 1.00 31.28 162 ASN A O 1
ATOM 1236 N N . TYR A 1 163 ? 27.481 -25.989 -28.319 1.00 31.16 163 TYR A N 1
ATOM 1237 C CA . TYR A 1 163 ? 28.564 -26.894 -27.920 1.00 31.16 163 TYR A CA 1
ATOM 1238 C C . TYR A 1 163 ? 29.039 -26.558 -26.509 1.00 31.16 163 TYR A C 1
ATOM 1240 O O . TYR A 1 163 ? 29.767 -25.590 -26.279 1.00 31.16 163 TYR A O 1
ATOM 1248 N N . THR A 1 164 ? 28.624 -27.380 -25.551 1.00 34.31 164 THR A N 1
ATOM 1249 C CA . THR A 1 164 ? 29.116 -27.343 -24.177 1.00 34.31 164 THR A CA 1
ATOM 1250 C C . THR A 1 164 ? 30.310 -28.282 -24.009 1.00 34.31 164 THR A C 1
ATOM 1252 O O . THR A 1 164 ? 30.141 -29.490 -24.096 1.00 34.31 164 THR A O 1
ATOM 1255 N N . LYS A 1 165 ? 31.476 -27.678 -23.737 1.00 35.38 165 LYS A N 1
ATOM 1256 C CA . LYS A 1 165 ? 32.497 -28.016 -22.715 1.00 35.38 165 LYS A CA 1
ATOM 1257 C C . LYS A 1 165 ? 32.735 -29.495 -22.326 1.00 35.38 165 LYS A C 1
ATOM 1259 O O . LYS A 1 165 ? 31.782 -30.180 -21.987 1.00 35.38 165 LYS A O 1
ATOM 1264 N N . TYR A 1 166 ? 34.032 -29.829 -22.138 1.00 31.95 166 TYR A N 1
ATOM 1265 C CA . TYR A 1 166 ? 34.697 -31.154 -21.974 1.00 31.95 166 TYR A CA 1
ATOM 1266 C C . TYR A 1 166 ? 35.303 -31.627 -23.319 1.00 31.95 166 TYR A C 1
ATOM 1268 O O . TYR A 1 166 ? 34.733 -31.299 -24.357 1.00 31.95 166 TYR A O 1
ATOM 1276 N N . LEU A 1 167 ? 36.463 -32.300 -23.438 1.00 36.81 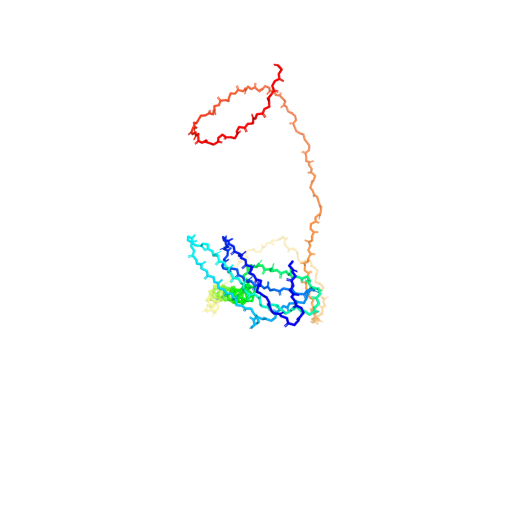167 LEU A N 1
ATOM 1277 C CA . LEU A 1 167 ? 37.596 -32.750 -22.571 1.00 36.81 167 LEU A CA 1
ATOM 1278 C C . LEU A 1 167 ? 38.853 -32.811 -23.503 1.00 36.81 167 LEU A C 1
ATOM 1280 O O . LEU A 1 167 ? 38.656 -32.916 -24.710 1.00 36.81 167 LEU A O 1
ATOM 1284 N N . GLU A 1 168 ? 40.142 -32.772 -23.131 1.00 28.88 168 GLU A N 1
ATOM 1285 C CA . GLU A 1 168 ? 40.923 -32.519 -21.894 1.00 28.88 168 GLU A CA 1
ATOM 1286 C C . GLU A 1 168 ? 42.357 -32.051 -22.307 1.00 28.88 168 GLU A C 1
ATOM 1288 O O . GLU A 1 168 ? 42.624 -31.951 -23.506 1.00 28.88 168 GLU A O 1
ATOM 1293 N N . ILE A 1 169 ? 43.294 -31.772 -21.378 1.00 41.47 169 ILE A N 1
ATOM 1294 C CA . ILE A 1 169 ? 44.726 -31.531 -21.693 1.00 41.47 169 ILE A CA 1
ATOM 1295 C C . ILE A 1 169 ? 45.629 -32.288 -20.691 1.00 41.47 169 ILE A C 1
ATOM 1297 O O . ILE A 1 169 ? 45.444 -32.091 -19.491 1.00 41.47 169 ILE A O 1
ATOM 1301 N N . PRO A 1 170 ? 46.606 -33.116 -21.127 1.00 40.28 170 PRO A N 1
ATOM 1302 C CA . PRO A 1 170 ? 47.514 -33.823 -20.217 1.00 40.28 170 PRO A CA 1
ATOM 1303 C C . PRO A 1 170 ? 48.638 -32.928 -19.672 1.00 40.28 170 PRO A C 1
ATOM 1305 O O . PRO A 1 170 ? 49.272 -32.194 -20.432 1.00 40.28 170 PRO A O 1
ATOM 1308 N N . ASP A 1 171 ? 48.954 -33.070 -18.383 1.00 32.62 171 ASP A N 1
ATOM 1309 C CA . ASP A 1 171 ? 50.164 -32.503 -17.774 1.00 32.62 171 ASP A CA 1
ATOM 1310 C C . ASP A 1 171 ? 51.431 -33.205 -18.292 1.00 32.62 171 ASP A C 1
ATOM 1312 O O . ASP A 1 171 ? 51.539 -34.435 -18.234 1.00 32.62 171 ASP A O 1
ATOM 1316 N N . LEU A 1 172 ? 52.434 -32.432 -18.732 1.00 46.28 172 LEU A N 1
ATOM 1317 C CA . LEU A 1 172 ? 53.782 -32.962 -18.959 1.00 46.28 172 LEU A CA 1
ATOM 1318 C C . LEU A 1 172 ? 54.627 -32.879 -17.684 1.00 46.28 172 LEU A C 1
ATOM 1320 O O . LEU A 1 172 ? 54.911 -31.815 -17.139 1.00 46.28 172 LEU A O 1
ATOM 1324 N N . VAL A 1 173 ? 55.057 -34.056 -17.245 1.00 37.12 173 VAL A N 1
ATOM 1325 C CA . VAL A 1 173 ? 55.727 -34.315 -15.973 1.00 37.12 173 VAL A CA 1
ATOM 1326 C C . VAL A 1 173 ? 57.230 -33.981 -16.004 1.00 37.12 173 VAL A C 1
ATOM 1328 O O . VAL A 1 173 ? 57.956 -34.412 -16.894 1.00 37.12 173 VAL A O 1
ATOM 1331 N N . ASN A 1 174 ? 57.691 -33.340 -14.919 1.00 29.75 174 ASN A N 1
ATOM 1332 C CA . ASN A 1 174 ? 59.045 -33.405 -14.334 1.00 29.75 174 ASN A CA 1
ATOM 1333 C C . ASN A 1 174 ? 60.247 -32.754 -15.067 1.00 29.75 174 ASN A C 1
ATOM 1335 O O . ASN A 1 174 ? 60.791 -33.279 -16.037 1.00 29.75 174 ASN A O 1
ATOM 1339 N N . ARG A 1 175 ? 60.838 -31.746 -14.404 1.00 29.16 175 ARG A N 1
ATOM 1340 C CA . ARG A 1 175 ? 62.303 -31.662 -14.251 1.00 29.16 175 ARG A CA 1
ATOM 1341 C C . ARG A 1 175 ? 62.680 -31.238 -12.825 1.00 29.16 175 ARG A C 1
ATOM 1343 O O . ARG A 1 175 ? 62.668 -30.057 -12.494 1.00 29.16 175 ARG A O 1
ATOM 1350 N N . ASN A 1 176 ? 63.064 -32.210 -12.005 1.00 32.22 176 ASN A N 1
ATOM 1351 C CA . ASN A 1 176 ? 63.639 -32.001 -10.679 1.00 32.22 176 ASN A CA 1
ATOM 1352 C C . ASN A 1 176 ? 65.002 -31.292 -10.749 1.00 32.22 176 ASN A C 1
ATOM 1354 O O . ASN A 1 176 ? 65.899 -31.770 -11.442 1.00 32.22 176 ASN A O 1
ATOM 1358 N N . GLN A 1 177 ? 65.204 -30.268 -9.917 1.00 32.19 177 GLN A N 1
ATOM 1359 C CA . GLN A 1 177 ? 66.447 -30.105 -9.153 1.00 32.19 177 GLN A CA 1
ATOM 1360 C C . GLN A 1 177 ? 66.213 -29.187 -7.948 1.00 32.19 177 GLN A C 1
ATOM 1362 O O . GLN A 1 177 ? 65.659 -28.099 -8.074 1.00 32.1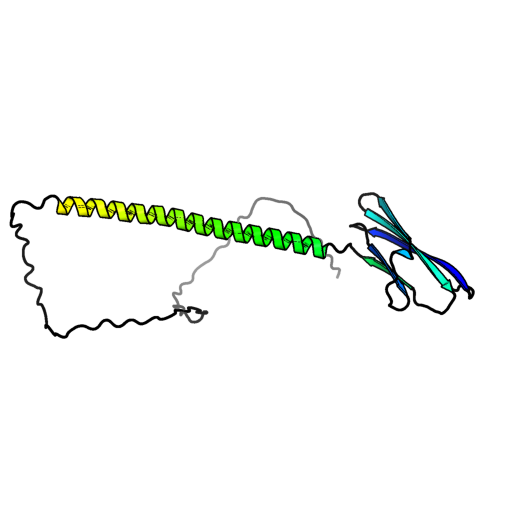9 177 GLN A O 1
ATOM 1367 N N . ALA A 1 178 ? 66.613 -29.658 -6.770 1.00 30.22 178 ALA A N 1
ATOM 1368 C CA . ALA A 1 178 ? 66.512 -28.927 -5.515 1.00 30.22 178 ALA A CA 1
ATOM 1369 C C . ALA A 1 178 ? 67.849 -28.262 -5.176 1.00 30.22 178 ALA A C 1
ATOM 1371 O O . ALA A 1 178 ? 68.884 -28.905 -5.336 1.00 30.22 178 ALA A O 1
ATOM 1372 N N . ALA A 1 179 ? 67.815 -27.045 -4.626 1.00 29.34 179 ALA A N 1
ATOM 1373 C CA . ALA A 1 179 ? 68.751 -26.590 -3.593 1.00 29.34 179 ALA A CA 1
ATOM 1374 C C . ALA A 1 179 ? 68.331 -25.231 -3.001 1.00 29.34 179 ALA A C 1
ATOM 1376 O O . ALA A 1 179 ? 67.997 -24.311 -3.737 1.00 29.34 179 ALA A O 1
ATOM 1377 N N . ASN A 1 180 ? 68.471 -25.122 -1.676 1.00 28.78 180 ASN A N 1
ATOM 1378 C CA . ASN A 1 180 ? 68.750 -23.908 -0.896 1.00 28.78 180 ASN A CA 1
ATOM 1379 C C . ASN A 1 180 ? 67.770 -22.721 -0.991 1.00 28.78 180 ASN A C 1
ATOM 1381 O O . ASN A 1 180 ? 67.748 -21.960 -1.951 1.00 28.78 180 ASN A O 1
ATOM 1385 N N . GLY A 1 181 ? 67.043 -22.484 0.104 1.00 30.08 181 GLY A N 1
ATOM 1386 C CA . GLY A 1 181 ? 66.348 -21.217 0.343 1.00 30.08 181 GLY A CA 1
ATOM 1387 C C . GLY A 1 181 ? 67.167 -20.257 1.207 1.00 30.08 181 GLY A C 1
ATOM 1388 O O . GLY A 1 181 ? 68.123 -20.670 1.858 1.00 30.08 181 GLY A O 1
ATOM 1389 N N . HIS A 1 182 ? 66.725 -19.002 1.283 1.00 31.58 182 HIS A N 1
ATOM 1390 C CA . HIS A 1 182 ? 66.949 -18.081 2.403 1.00 31.58 182 HIS A CA 1
ATOM 1391 C C . HIS A 1 182 ? 65.761 -17.112 2.467 1.00 31.58 182 HIS A C 1
ATOM 1393 O O . HIS A 1 182 ? 65.244 -16.691 1.433 1.00 31.58 182 HIS A O 1
ATOM 1399 N N . ALA A 1 183 ? 65.308 -16.782 3.676 1.00 31.67 183 ALA A N 1
ATOM 1400 C CA . ALA A 1 183 ? 64.192 -15.869 3.896 1.00 31.67 183 ALA A CA 1
ATOM 1401 C C . ALA A 1 183 ? 64.700 -14.472 4.275 1.00 31.67 183 ALA A C 1
ATOM 1403 O O . ALA A 1 183 ? 65.485 -14.342 5.209 1.00 31.67 183 ALA A O 1
ATOM 1404 N N . SER A 1 184 ? 64.210 -13.437 3.589 1.00 32.44 184 SER A N 1
ATOM 1405 C CA . SER A 1 184 ? 64.134 -12.055 4.087 1.00 32.44 184 SER A CA 1
ATOM 1406 C C . SER A 1 184 ? 63.196 -11.279 3.146 1.00 32.44 184 SER A C 1
ATOM 1408 O O . SER A 1 184 ? 63.459 -11.221 1.952 1.00 32.44 184 SER A O 1
ATOM 1410 N N . ALA A 1 185 ? 61.981 -10.865 3.514 1.00 29.69 185 ALA A N 1
ATOM 1411 C CA . ALA A 1 185 ? 61.583 -9.967 4.602 1.00 29.69 185 ALA A CA 1
ATOM 1412 C C . ALA A 1 185 ? 61.943 -8.489 4.348 1.00 29.69 185 ALA A C 1
ATOM 1414 O O . ALA A 1 185 ? 62.937 -7.972 4.846 1.00 29.69 185 ALA A O 1
ATOM 1415 N N . TYR A 1 186 ? 61.051 -7.781 3.649 1.00 30.61 186 TYR A N 1
ATOM 1416 C CA . TYR A 1 186 ? 60.802 -6.355 3.881 1.00 30.61 186 TYR A CA 1
ATOM 1417 C C . TYR A 1 186 ? 59.318 -6.041 3.632 1.00 30.61 186 TYR A C 1
ATOM 1419 O O . TYR A 1 186 ? 58.803 -6.229 2.536 1.00 30.61 186 TYR A O 1
ATOM 1427 N N . ASN A 1 187 ? 58.624 -5.590 4.680 1.00 37.88 187 ASN A N 1
ATOM 1428 C CA . ASN A 1 187 ? 57.245 -5.101 4.643 1.00 37.88 187 ASN A CA 1
ATOM 1429 C C . ASN A 1 187 ? 57.147 -3.875 5.562 1.00 37.88 187 ASN A C 1
ATOM 1431 O O . ASN A 1 187 ? 57.062 -4.009 6.782 1.00 37.88 187 ASN A O 1
ATOM 1435 N N . THR A 1 188 ? 57.133 -2.690 4.961 1.00 31.77 188 THR A N 1
ATOM 1436 C CA . THR A 1 188 ? 56.849 -1.384 5.583 1.00 31.77 188 THR A CA 1
ATOM 1437 C C . THR A 1 188 ? 56.397 -0.487 4.425 1.00 31.77 188 THR A C 1
ATOM 1439 O O . THR A 1 188 ? 56.980 -0.566 3.350 1.00 31.77 188 THR A O 1
ATOM 1442 N N . LEU A 1 189 ? 55.346 0.329 4.490 1.00 35.75 189 LEU A N 1
ATOM 1443 C CA . LEU A 1 189 ? 54.807 1.166 5.567 1.00 35.75 189 LEU A CA 1
ATOM 1444 C C . LEU A 1 189 ? 53.293 1.344 5.263 1.00 35.75 189 LEU A C 1
ATOM 1446 O O . LEU A 1 189 ? 52.937 1.531 4.107 1.00 35.75 189 LEU A O 1
ATOM 1450 N N . GLY A 1 190 ? 52.345 1.100 6.173 1.00 32.19 190 GLY A N 1
ATOM 1451 C CA . GLY A 1 190 ? 51.875 2.071 7.174 1.00 32.19 190 GLY A CA 1
ATOM 1452 C C . GLY A 1 190 ? 50.735 2.956 6.616 1.00 32.19 190 GLY A C 1
ATOM 1453 O O . GLY A 1 190 ? 50.954 3.679 5.658 1.00 32.19 190 GLY A O 1
ATOM 1454 N N . GLY A 1 191 ? 49.509 2.957 7.155 1.00 35.50 191 GLY A N 1
ATOM 1455 C CA . GLY A 1 191 ? 48.985 2.169 8.276 1.00 35.50 191 GLY A CA 1
ATOM 1456 C C . GLY A 1 191 ? 47.508 2.470 8.601 1.00 35.50 191 GLY A C 1
ATOM 1457 O O . GLY A 1 191 ? 46.856 3.215 7.884 1.00 35.50 191 GLY A O 1
ATOM 1458 N N . THR A 1 192 ? 47.028 1.882 9.708 1.00 41.53 192 THR A N 1
ATOM 1459 C CA . THR A 1 192 ? 45.847 2.261 10.534 1.00 41.53 192 THR A CA 1
ATOM 1460 C C . THR A 1 192 ? 44.491 2.531 9.838 1.00 41.53 192 THR A C 1
ATOM 1462 O O . THR A 1 192 ? 44.345 3.498 9.110 1.00 41.53 192 THR A O 1
ATOM 1465 N N . GLY A 1 193 ? 43.388 1.828 10.119 1.00 38.41 193 GLY A N 1
ATOM 1466 C CA . GLY A 1 193 ? 43.160 0.692 11.019 1.00 38.41 193 GLY A CA 1
ATOM 1467 C C . GLY A 1 193 ? 41.816 0.793 11.752 1.00 38.41 193 GLY A C 1
ATOM 1468 O O . GLY A 1 193 ? 41.544 1.794 12.403 1.00 38.41 193 GLY A O 1
ATOM 1469 N N . VAL A 1 194 ? 41.017 -0.278 11.731 1.00 44.94 194 VAL A N 1
ATOM 1470 C CA . VAL A 1 194 ? 39.881 -0.473 12.650 1.00 44.94 194 VAL A CA 1
ATOM 1471 C C . VAL A 1 194 ? 40.034 -1.846 13.298 1.00 44.94 194 VAL A C 1
ATOM 1473 O O . VAL A 1 194 ? 40.036 -2.875 12.624 1.00 44.94 194 VAL A O 1
ATOM 1476 N N . ARG A 1 195 ? 40.221 -1.861 14.621 1.00 42.62 195 ARG A N 1
ATOM 1477 C CA . ARG A 1 195 ? 40.394 -3.087 15.411 1.00 42.62 195 ARG A CA 1
ATOM 1478 C C . ARG A 1 195 ? 39.031 -3.730 15.670 1.00 42.62 195 ARG A C 1
ATOM 1480 O O . ARG A 1 195 ? 38.123 -3.054 16.142 1.00 42.62 195 ARG A O 1
ATOM 1487 N N . LYS A 1 196 ? 38.910 -5.047 15.472 1.00 42.94 196 LYS A N 1
ATOM 1488 C CA . LYS A 1 196 ? 37.801 -5.834 16.032 1.00 42.94 196 LYS A CA 1
ATOM 1489 C C . LYS A 1 196 ? 38.338 -6.722 17.149 1.00 42.94 196 LYS A C 1
ATOM 1491 O O . LYS A 1 196 ? 39.055 -7.685 16.894 1.00 42.94 196 LYS A O 1
ATOM 1496 N N . HIS A 1 197 ? 38.016 -6.361 18.387 1.00 38.28 197 HIS A N 1
ATOM 1497 C CA . HIS A 1 197 ? 38.419 -7.111 19.572 1.00 38.28 197 HIS A CA 1
ATOM 1498 C C . HIS A 1 197 ? 37.765 -8.502 19.589 1.00 38.28 197 HIS A C 1
ATOM 1500 O O . HIS A 1 197 ? 36.589 -8.649 19.252 1.00 38.28 197 HIS A O 1
ATOM 1506 N N . ARG A 1 198 ? 38.519 -9.519 20.019 1.00 58.25 198 ARG A N 1
ATOM 1507 C CA . ARG A 1 198 ? 37.988 -10.813 20.470 1.00 58.25 198 ARG A CA 1
ATOM 1508 C C . ARG A 1 198 ? 38.429 -11.024 21.917 1.00 58.25 198 ARG A C 1
ATOM 1510 O O . ARG A 1 198 ? 39.615 -10.928 22.206 1.00 58.25 198 ARG A O 1
ATOM 1517 N N . HIS A 1 199 ? 37.473 -11.301 22.797 1.00 40.94 199 HIS A N 1
ATOM 1518 C CA . HIS A 1 199 ? 37.706 -11.730 24.178 1.00 40.94 199 HIS A CA 1
ATOM 1519 C C . HIS A 1 199 ? 37.509 -13.249 24.254 1.00 40.94 199 HIS A C 1
ATOM 1521 O O . HIS A 1 199 ? 36.436 -13.684 23.850 1.00 40.94 199 HIS A O 1
ATOM 1527 N N . VAL A 1 200 ? 38.465 -14.008 24.815 1.00 52.12 200 VAL A N 1
ATOM 1528 C CA . VAL A 1 200 ? 38.219 -15.242 25.607 1.00 52.12 200 VAL A CA 1
ATOM 1529 C C . VAL A 1 200 ? 39.376 -15.463 26.612 1.00 52.12 200 VAL A C 1
ATOM 1531 O O . VAL A 1 200 ? 40.440 -15.946 26.251 1.00 52.12 200 VAL A O 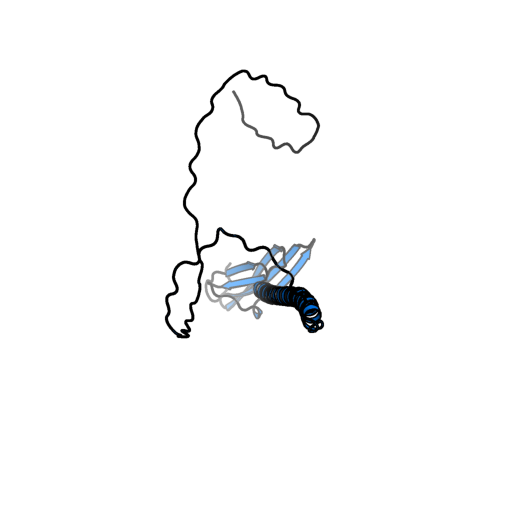1
ATOM 1534 N N . THR A 1 201 ? 39.162 -15.022 27.852 1.00 51.09 201 THR A N 1
ATOM 1535 C CA . THR A 1 201 ? 39.119 -15.828 29.097 1.00 51.09 201 THR A CA 1
ATOM 1536 C C . THR A 1 201 ? 40.149 -16.954 29.397 1.00 51.09 201 THR A C 1
ATOM 1538 O O . THR A 1 201 ? 40.031 -18.046 28.859 1.00 51.09 201 THR A O 1
ATOM 1541 N N . ILE A 1 202 ? 41.008 -16.683 30.402 1.00 38.00 202 ILE A N 1
ATOM 1542 C CA . ILE A 1 202 ? 41.425 -17.503 31.584 1.00 38.00 202 ILE A CA 1
ATOM 1543 C C . ILE A 1 202 ? 42.049 -18.909 31.395 1.00 38.00 202 ILE A C 1
ATOM 1545 O O . ILE A 1 202 ? 41.371 -19.843 30.974 1.00 38.00 202 ILE A O 1
ATOM 1549 N N . VAL A 1 203 ? 43.272 -19.074 31.936 1.00 42.75 203 VAL A N 1
ATOM 1550 C CA . VAL A 1 203 ? 43.573 -19.929 33.119 1.00 42.75 203 VAL A CA 1
ATOM 1551 C C . VAL A 1 203 ? 44.392 -19.090 34.100 1.00 42.75 203 VAL A C 1
ATOM 1553 O O . VAL A 1 203 ? 45.266 -18.349 33.598 1.00 42.75 203 VAL A O 1
#

Foldseek 3Di:
DADPAQDKDKDKDKDWFDPPAKDKWKAKQNHTDDPVQKDKDWDDDPNGIMIMIIHMDHRHDDIDMDMDIDHDPCVVVVVVVCVVVVVVVVVVVVVVVVVVVVVVVVVVVVVVVVVVVVVVVVVVPPDDDDPPDDDDDPPDDDDDDDDDDDDDDDDDDDDDDDDDDDDDDDDDDDDDDDDDDDDDDDDDDDDDDDDDDDDDDDD

Mean predicted aligned error: 20.55 Å

pLDDT: mean 70.05, std 26.67, range [28.78, 98.44]

Sequence (203 aa):
MTVAQGHQAIIRCEASGWFPKPTVSWVLDGVVVDQNSYNSSSEALDGLYNSISLLTVRGVNSVQVKCLASPPDWTVLIAVVCSIGGFALLVLLILGIVFCCKRRKEAKSSYQKEMGRTRSQIQRSGGAVEQRQGKDNPAYVIDGQTSVTHSEFNDSGYIQTNYTKYLEIPDLVNRNQAANGHASAYNTLGGTGVRKHRHVTIV

Nearest PDB structures (foldseek):
  2x89-assembly2_E  TM=7.394E-01  e=7.273E-04  Homo sapiens
  3qs9-assembly1_G  TM=8.097E-01  e=4.436E-03  Homo sapiens
  1i8l-assembly1_A  TM=7.400E-01  e=9.248E-03  Homo sapiens
  6cr1-assembly1_L  TM=5.933E-01  e=2.823E-03  Homo sapiens
  5lgj-assembly1_A  TM=6.876E-01  e=1.822E-02  Homo sapiens